Protein AF-A0A9W4RK61-F1 (afdb_monomer_lite)

Structure (mmCIF, N/CA/C/O backbone):
data_AF-A0A9W4RK61-F1
#
_entry.id   AF-A0A9W4RK61-F1
#
loop_
_atom_site.group_PDB
_atom_site.id
_atom_site.type_symbol
_atom_site.label_atom_id
_atom_site.label_alt_id
_atom_site.label_comp_id
_atom_site.label_asym_id
_atom_site.label_entity_id
_atom_site.label_seq_id
_atom_site.pdbx_PDB_ins_code
_atom_site.Cartn_x
_atom_site.Cartn_y
_atom_site.Cartn_z
_atom_site.occupancy
_atom_site.B_iso_or_equiv
_atom_site.auth_seq_id
_atom_site.auth_comp_id
_atom_site.auth_asym_id
_atom_site.auth_atom_id
_atom_site.pdbx_PDB_model_num
ATOM 1 N N . MET A 1 1 ? 32.176 -3.134 -10.581 1.00 49.69 1 MET A N 1
ATOM 2 C CA . MET A 1 1 ? 32.758 -3.987 -9.515 1.00 49.69 1 MET A CA 1
ATOM 3 C C . MET A 1 1 ? 33.857 -4.908 -10.064 1.00 49.69 1 MET A C 1
ATOM 5 O O . MET A 1 1 ? 33.947 -6.061 -9.679 1.00 49.69 1 MET A O 1
ATOM 9 N N . THR A 1 2 ? 34.718 -4.404 -10.949 1.00 49.44 2 THR A N 1
ATOM 10 C CA . THR A 1 2 ? 35.827 -5.162 -11.568 1.00 49.44 2 THR A CA 1
ATOM 11 C C . THR A 1 2 ? 37.201 -4.646 -11.133 1.00 49.44 2 THR A C 1
ATOM 13 O O . THR A 1 2 ? 38.213 -5.250 -11.455 1.00 49.44 2 THR A O 1
ATOM 16 N N . ASN A 1 3 ? 37.242 -3.569 -10.341 1.00 56.34 3 ASN A N 1
ATOM 17 C CA . ASN A 1 3 ? 38.478 -2.865 -9.984 1.00 56.34 3 ASN A CA 1
ATOM 18 C C . ASN A 1 3 ? 39.181 -3.406 -8.720 1.00 56.34 3 ASN A C 1
ATOM 20 O O . ASN A 1 3 ? 40.251 -2.919 -8.385 1.00 56.34 3 ASN A O 1
ATOM 24 N N . LEU A 1 4 ? 38.594 -4.378 -8.003 1.00 58.44 4 LEU A N 1
ATOM 25 C CA . LEU A 1 4 ? 39.090 -4.853 -6.695 1.00 58.44 4 LEU A CA 1
ATOM 26 C C . LEU A 1 4 ? 39.653 -6.287 -6.697 1.00 58.44 4 LEU A C 1
ATOM 28 O O . LEU A 1 4 ? 40.032 -6.779 -5.643 1.00 58.44 4 LEU A O 1
ATOM 32 N N . GLY A 1 5 ? 39.707 -6.981 -7.842 1.00 56.41 5 GLY A N 1
ATOM 33 C CA . GLY A 1 5 ? 40.382 -8.289 -7.971 1.00 56.41 5 GLY A CA 1
ATOM 34 C C . GLY A 1 5 ? 39.781 -9.470 -7.184 1.00 56.41 5 GLY A C 1
ATOM 35 O O . GLY A 1 5 ? 40.213 -10.603 -7.370 1.00 56.41 5 GLY A O 1
ATOM 36 N N . VAL A 1 6 ? 38.763 -9.254 -6.344 1.00 58.41 6 VAL A N 1
ATOM 37 C CA . VAL A 1 6 ? 38.084 -10.312 -5.581 1.00 58.41 6 VAL A CA 1
ATOM 38 C C . VAL A 1 6 ? 36.867 -10.814 -6.361 1.00 58.41 6 VAL A C 1
ATOM 40 O O . VAL A 1 6 ? 35.781 -10.240 -6.286 1.00 58.41 6 VAL A O 1
ATOM 43 N N . GLY A 1 7 ? 37.037 -11.909 -7.106 1.00 67.06 7 GLY A N 1
ATOM 44 C CA . GLY A 1 7 ? 35.983 -12.505 -7.945 1.00 67.06 7 GLY A CA 1
ATOM 45 C C . GLY A 1 7 ? 34.780 -13.079 -7.183 1.00 67.06 7 GLY A C 1
ATOM 46 O O . GLY A 1 7 ? 33.736 -13.316 -7.779 1.00 67.06 7 GLY A O 1
ATOM 47 N N . VAL A 1 8 ? 34.888 -13.274 -5.864 1.00 75.69 8 VAL A N 1
ATOM 48 C CA . VAL A 1 8 ? 33.834 -13.895 -5.036 1.00 75.69 8 VAL A CA 1
ATOM 49 C C . VAL A 1 8 ? 32.789 -12.879 -4.547 1.00 75.69 8 VAL A C 1
ATOM 51 O O . VAL A 1 8 ? 31.636 -13.236 -4.304 1.00 75.69 8 VAL A O 1
ATOM 54 N N . LEU A 1 9 ? 33.156 -11.597 -4.442 1.00 73.19 9 LEU A N 1
ATOM 55 C CA . LEU A 1 9 ? 32.304 -10.555 -3.856 1.00 73.19 9 LEU A CA 1
ATOM 56 C C . LEU A 1 9 ? 30.969 -10.343 -4.609 1.00 73.19 9 LEU A C 1
ATOM 58 O O . LEU A 1 9 ? 29.934 -10.253 -3.949 1.00 73.19 9 LEU A O 1
ATOM 62 N N . PRO A 1 10 ? 30.930 -10.333 -5.960 1.00 75.88 10 PRO A N 1
ATOM 63 C CA . PRO A 1 10 ? 29.676 -10.198 -6.706 1.00 75.88 10 PRO A CA 1
ATOM 64 C C . PRO A 1 10 ? 28.706 -11.369 -6.486 1.00 75.88 10 PRO A C 1
ATOM 66 O O . PRO A 1 10 ? 27.495 -11.164 -6.419 1.00 75.88 10 PRO A O 1
ATOM 69 N N . HIS A 1 11 ? 29.221 -12.594 -6.330 1.00 78.62 11 HIS A N 1
ATOM 70 C CA . HIS A 1 11 ? 28.393 -13.779 -6.087 1.00 78.62 11 HIS A CA 1
ATOM 71 C C . HIS A 1 11 ? 27.773 -13.767 -4.688 1.00 78.62 11 HIS A C 1
ATOM 73 O O . HIS A 1 11 ? 26.598 -14.102 -4.541 1.00 78.62 11 HIS A O 1
ATOM 79 N N . LEU A 1 12 ? 28.527 -13.323 -3.677 1.00 82.00 12 LEU A N 1
ATOM 80 C CA . LEU A 1 12 ? 28.023 -13.171 -2.312 1.00 82.00 12 LEU A CA 1
ATOM 81 C C . LEU A 1 12 ? 26.909 -12.118 -2.233 1.00 82.00 12 LEU A C 1
ATOM 83 O O . LEU A 1 12 ? 25.867 -12.368 -1.631 1.00 82.00 12 LEU A O 1
ATOM 87 N N . VAL A 1 13 ? 27.106 -10.960 -2.869 1.00 80.00 13 VAL A N 1
ATOM 88 C CA . VAL A 1 13 ? 26.102 -9.885 -2.905 1.00 80.00 13 VAL A CA 1
ATOM 89 C C . VAL A 1 13 ? 24.829 -10.353 -3.610 1.00 80.00 13 VAL A C 1
ATOM 91 O O . VAL A 1 13 ? 23.736 -10.158 -3.085 1.00 80.00 13 VAL A O 1
ATOM 94 N N . ASN A 1 14 ? 24.950 -11.043 -4.747 1.00 80.62 14 ASN A N 1
ATOM 95 C CA . ASN A 1 14 ? 23.788 -11.587 -5.448 1.00 80.62 14 ASN A CA 1
ATOM 96 C C . ASN A 1 14 ? 23.050 -12.646 -4.614 1.00 80.62 14 ASN A C 1
ATOM 98 O O . ASN A 1 14 ? 21.823 -12.631 -4.568 1.00 80.62 14 ASN A O 1
ATOM 102 N N . ALA A 1 15 ? 23.771 -13.528 -3.915 1.00 80.56 15 ALA A N 1
ATOM 103 C CA . ALA A 1 15 ? 23.161 -14.515 -3.026 1.00 80.56 15 ALA A CA 1
ATOM 104 C C . ALA A 1 15 ? 22.399 -13.853 -1.864 1.00 80.56 15 ALA A C 1
ATOM 106 O O . ALA A 1 15 ? 21.272 -14.251 -1.576 1.00 80.56 15 ALA A O 1
ATOM 107 N N . LEU A 1 16 ? 22.966 -12.806 -1.251 1.00 82.88 16 LEU A N 1
ATOM 108 C CA . LEU A 1 16 ? 22.320 -12.029 -0.184 1.00 82.88 16 LEU A CA 1
ATOM 109 C C . LEU A 1 16 ? 21.055 -11.303 -0.667 1.00 82.88 16 LEU A C 1
ATOM 111 O O . LEU A 1 16 ? 20.021 -11.310 0.011 1.00 82.88 16 LEU A O 1
ATOM 115 N N . ILE A 1 17 ? 21.106 -10.699 -1.857 1.00 81.12 17 ILE A N 1
ATOM 116 C CA . ILE A 1 17 ? 19.937 -10.054 -2.471 1.00 81.12 17 ILE A CA 1
ATOM 117 C C . ILE A 1 17 ? 18.847 -11.102 -2.735 1.00 81.12 17 ILE A C 1
ATOM 119 O O . ILE A 1 17 ? 17.700 -10.902 -2.347 1.00 81.12 17 ILE A O 1
ATOM 123 N N . LEU A 1 18 ? 19.190 -12.266 -3.292 1.00 77.25 18 LEU A N 1
ATOM 124 C CA . LEU A 1 18 ? 18.218 -13.341 -3.515 1.00 77.25 18 LEU A CA 1
ATOM 125 C C . LEU A 1 18 ? 17.623 -13.883 -2.208 1.00 77.25 18 LEU A C 1
ATOM 127 O O . LEU A 1 18 ? 16.411 -14.088 -2.134 1.00 77.25 18 LEU A O 1
ATOM 131 N N . SER A 1 19 ? 18.433 -14.067 -1.160 1.00 78.50 19 SER A N 1
ATOM 132 C CA . SER A 1 19 ? 17.936 -14.543 0.136 1.00 78.50 19 SER A CA 1
ATOM 133 C C . SER A 1 19 ? 17.002 -13.536 0.806 1.00 78.50 19 SER A C 1
ATOM 135 O O . SER A 1 19 ? 15.984 -13.927 1.373 1.00 78.50 19 SER A O 1
ATOM 137 N N . SER A 1 20 ? 17.307 -12.238 0.709 1.00 79.81 20 SER A N 1
ATOM 138 C CA . SER A 1 20 ? 16.449 -11.183 1.266 1.00 79.81 20 SER A CA 1
ATOM 139 C C . SER A 1 20 ? 15.121 -11.063 0.516 1.00 79.81 20 SER A C 1
ATOM 141 O O . SER A 1 20 ? 14.076 -10.959 1.153 1.00 79.81 20 SER A O 1
ATOM 143 N N . VAL A 1 21 ? 15.129 -11.174 -0.816 1.00 76.38 21 VAL A N 1
ATOM 144 C CA . VAL A 1 21 ? 13.901 -11.196 -1.629 1.00 76.38 21 VAL A CA 1
ATOM 145 C C . VAL A 1 21 ? 13.043 -12.421 -1.305 1.00 76.38 21 VAL A C 1
ATOM 147 O O . VAL A 1 21 ? 11.827 -12.292 -1.175 1.00 76.38 21 VAL A O 1
ATOM 150 N N . PHE A 1 22 ? 13.655 -13.595 -1.122 1.00 73.31 22 PHE A N 1
ATOM 151 C CA . PHE A 1 22 ? 12.930 -14.806 -0.732 1.00 73.31 22 PHE A CA 1
ATOM 152 C C . PHE A 1 22 ? 12.281 -14.664 0.654 1.00 73.31 22 PHE A C 1
ATOM 154 O O . PHE A 1 22 ? 11.120 -15.028 0.828 1.00 73.31 22 PHE A O 1
ATOM 161 N N . ALA A 1 23 ? 12.991 -14.070 1.619 1.00 72.06 23 ALA A N 1
ATOM 162 C CA . ALA A 1 23 ? 12.455 -13.794 2.952 1.00 72.06 23 ALA A CA 1
ATOM 163 C C . ALA A 1 23 ? 11.333 -12.736 2.940 1.00 72.06 23 ALA A C 1
ATOM 165 O O . ALA A 1 23 ? 10.378 -12.842 3.706 1.00 72.06 23 ALA A O 1
ATOM 166 N N . ALA A 1 24 ? 11.421 -11.742 2.053 1.00 68.38 24 ALA A N 1
ATOM 167 C CA . ALA A 1 24 ? 10.423 -10.684 1.892 1.00 68.38 24 ALA A CA 1
ATOM 168 C C . ALA A 1 24 ? 9.189 -11.109 1.070 1.00 68.38 24 ALA A C 1
ATOM 170 O O . ALA A 1 24 ? 8.272 -10.308 0.874 1.00 68.38 24 ALA A O 1
ATOM 171 N N . GLY A 1 25 ? 9.143 -12.350 0.571 1.00 67.44 25 GLY A N 1
ATOM 172 C CA . GLY A 1 25 ? 7.998 -12.890 -0.154 1.00 67.44 25 GLY A CA 1
ATOM 173 C C . GLY A 1 25 ? 6.734 -12.859 0.708 1.00 67.44 25 GLY A C 1
ATOM 174 O O . GLY A 1 25 ? 6.548 -13.705 1.581 1.00 67.44 25 GLY A O 1
ATOM 175 N N . ASN A 1 26 ? 5.843 -11.897 0.439 1.00 70.38 26 ASN A N 1
ATOM 176 C CA . ASN A 1 26 ? 4.603 -11.616 1.182 1.00 70.38 26 ASN A CA 1
ATOM 177 C C . ASN A 1 26 ? 3.505 -12.686 0.992 1.00 70.38 26 ASN A C 1
ATOM 179 O O . ASN A 1 26 ? 2.329 -12.374 0.793 1.00 70.38 26 ASN A O 1
ATOM 183 N N . THR A 1 27 ? 3.869 -13.965 1.056 1.00 78.12 27 THR A N 1
ATOM 184 C CA . THR A 1 27 ? 2.960 -15.113 0.929 1.00 78.12 27 THR A CA 1
ATOM 185 C C . THR A 1 27 ? 1.837 -15.075 1.963 1.00 78.12 27 THR A C 1
ATOM 187 O O . THR A 1 27 ? 0.718 -15.492 1.669 1.00 78.12 27 THR A O 1
ATOM 190 N N . ARG A 1 28 ? 2.112 -14.498 3.140 1.00 75.62 28 ARG A N 1
ATOM 191 C CA . ARG A 1 28 ? 1.150 -14.294 4.230 1.00 75.62 28 ARG A CA 1
ATOM 192 C C . ARG A 1 28 ? 0.065 -13.276 3.889 1.00 75.62 28 ARG A C 1
ATOM 194 O O . ARG A 1 28 ? -1.102 -13.562 4.120 1.00 75.62 28 ARG A O 1
ATOM 201 N N . ASN A 1 29 ? 0.417 -12.141 3.282 1.00 81.25 29 ASN A N 1
ATOM 202 C CA . ASN A 1 29 ? -0.572 -11.119 2.910 1.00 81.25 29 ASN A CA 1
ATOM 203 C C . ASN A 1 29 ? -1.536 -11.661 1.852 1.00 81.25 29 ASN A C 1
ATOM 205 O O . ASN A 1 29 ? -2.743 -11.463 1.933 1.00 81.25 29 ASN A O 1
ATOM 209 N N . LEU A 1 30 ? -0.999 -12.398 0.878 1.00 78.19 30 LEU A N 1
ATOM 210 C CA . LEU A 1 30 ? -1.793 -13.025 -0.175 1.00 78.19 30 LEU A CA 1
ATOM 211 C C . LEU A 1 30 ? -2.722 -14.119 0.371 1.00 78.19 30 LEU A C 1
ATOM 213 O O . LEU A 1 30 ? -3.842 -14.278 -0.107 1.00 78.19 30 LEU A O 1
ATOM 217 N N . TYR A 1 31 ? -2.259 -14.849 1.386 1.00 81.56 31 TYR A N 1
ATOM 218 C CA . TYR A 1 31 ? -3.059 -15.833 2.106 1.00 81.56 31 TYR A CA 1
ATOM 219 C C . TYR A 1 31 ? -4.178 -15.177 2.932 1.00 81.56 31 TYR A C 1
ATOM 221 O O . TYR A 1 31 ? -5.317 -15.625 2.839 1.00 81.56 31 TYR A O 1
ATOM 229 N N . GLY A 1 32 ? -3.895 -14.082 3.648 1.00 80.00 32 GLY A N 1
ATOM 230 C CA . GLY A 1 32 ? -4.904 -13.305 4.383 1.00 80.00 32 GLY A CA 1
ATOM 231 C C . GLY A 1 32 ? -6.013 -12.781 3.469 1.00 80.00 32 GLY A C 1
ATOM 232 O O . GLY A 1 32 ? -7.184 -13.064 3.686 1.00 80.00 32 GLY A O 1
ATOM 233 N N . LEU A 1 33 ? -5.643 -12.177 2.335 1.00 78.88 33 LEU A N 1
ATOM 234 C CA . LEU A 1 33 ? -6.612 -11.712 1.333 1.00 78.88 33 LEU A CA 1
ATOM 235 C C . LEU A 1 33 ? -7.477 -12.840 0.739 1.00 78.88 33 LEU A C 1
ATOM 237 O O . LEU A 1 33 ? -8.599 -12.598 0.287 1.00 78.88 33 LEU A O 1
ATOM 241 N N . ALA A 1 34 ? -6.959 -14.070 0.698 1.00 81.06 34 ALA A N 1
ATOM 242 C CA . ALA A 1 34 ? -7.714 -15.237 0.256 1.00 81.06 34 ALA A CA 1
ATOM 243 C C . ALA A 1 34 ? -8.673 -15.764 1.342 1.00 81.06 34 ALA A C 1
ATOM 245 O O . ALA A 1 34 ? -9.734 -16.286 0.992 1.00 81.06 34 ALA A O 1
ATOM 246 N N . LEU A 1 35 ? -8.339 -15.606 2.629 1.00 79.69 35 LEU A N 1
ATOM 247 C CA . LEU A 1 35 ? -9.244 -15.892 3.750 1.00 79.69 35 LEU A CA 1
ATOM 248 C C . LEU A 1 35 ? -10.407 -14.894 3.794 1.00 79.69 35 LEU A C 1
ATOM 250 O O . LEU A 1 35 ? -11.558 -15.315 3.896 1.00 79.69 35 LEU A O 1
ATOM 254 N N . ASP A 1 36 ? -10.117 -13.612 3.572 1.00 78.25 36 ASP A N 1
ATOM 255 C CA . ASP A 1 36 ? -11.106 -12.525 3.524 1.00 78.25 36 ASP A CA 1
ATOM 256 C C . ASP A 1 36 ? -12.021 -12.588 2.284 1.00 78.25 36 ASP A C 1
ATOM 258 O O . ASP A 1 36 ? -12.975 -11.823 2.138 1.00 78.25 36 ASP A O 1
ATOM 262 N N . GLY A 1 37 ? -11.738 -13.502 1.348 1.00 75.75 37 GLY A N 1
ATOM 263 C CA . GLY A 1 37 ? -12.548 -13.729 0.153 1.00 75.75 37 GLY A CA 1
ATOM 264 C C . GLY A 1 37 ? -12.342 -12.710 -0.972 1.00 75.75 37 GLY A C 1
ATOM 265 O O . GLY A 1 37 ? -13.104 -12.724 -1.943 1.00 75.75 37 GLY A O 1
ATOM 266 N N . TYR A 1 38 ? -11.311 -11.860 -0.895 1.00 74.06 38 TYR A N 1
ATOM 267 C CA . TYR A 1 38 ? -10.941 -10.946 -1.985 1.00 74.06 38 TYR A CA 1
ATOM 268 C C . TYR A 1 38 ? -10.298 -11.675 -3.176 1.00 74.06 38 TYR A C 1
ATOM 270 O O . TYR A 1 38 ? -10.354 -11.188 -4.305 1.00 74.06 38 TYR A O 1
ATOM 278 N N . ILE A 1 39 ? -9.706 -12.849 -2.938 1.00 77.00 39 ILE A N 1
ATOM 279 C CA . ILE A 1 39 ? -8.994 -13.671 -3.926 1.00 77.00 39 ILE A CA 1
ATOM 280 C C . ILE A 1 39 ? -9.646 -15.068 -3.988 1.00 77.00 39 ILE A C 1
ATOM 282 O O . ILE A 1 39 ? -10.177 -15.536 -2.978 1.00 77.00 39 ILE A O 1
ATOM 286 N N . PRO A 1 40 ? -9.647 -15.770 -5.144 1.00 76.50 40 PRO A N 1
ATOM 287 C CA . PRO A 1 40 ? -10.174 -17.130 -5.249 1.00 76.50 40 PRO A CA 1
ATOM 288 C C . PRO A 1 40 ? -9.638 -18.077 -4.164 1.00 76.50 40 PRO A C 1
ATOM 290 O O . PRO A 1 40 ? -8.430 -18.204 -3.962 1.00 76.50 40 PRO A O 1
ATOM 293 N N . LYS A 1 41 ? -10.557 -18.842 -3.555 1.00 73.19 41 LYS A N 1
ATOM 294 C CA . LYS A 1 41 ? -10.303 -19.812 -2.467 1.00 73.19 41 LYS A CA 1
ATOM 295 C C . LYS A 1 41 ? -9.268 -20.895 -2.794 1.00 73.19 41 LYS A C 1
ATOM 297 O O . LYS A 1 41 ? -8.838 -21.625 -1.915 1.00 73.19 41 LYS A O 1
ATOM 302 N N . VAL A 1 42 ? -8.855 -21.030 -4.051 1.00 72.62 42 VAL A N 1
ATOM 303 C CA . VAL A 1 42 ? -7.780 -21.950 -4.446 1.00 72.62 42 VAL A CA 1
ATOM 304 C C . VAL A 1 42 ? -6.449 -21.559 -3.785 1.00 72.62 42 VAL A C 1
ATOM 306 O O . VAL A 1 42 ? -5.647 -22.432 -3.462 1.00 72.62 42 VAL A O 1
ATOM 309 N N . MET A 1 43 ? -6.241 -20.269 -3.496 1.00 70.62 43 MET A N 1
ATOM 310 C CA . MET A 1 43 ? -5.025 -19.771 -2.844 1.00 70.62 43 MET A CA 1
ATOM 311 C C . MET A 1 43 ? -4.945 -20.025 -1.332 1.00 70.62 43 MET A C 1
ATOM 313 O O . MET A 1 43 ? -3.867 -19.866 -0.769 1.00 70.62 43 MET A O 1
ATOM 317 N N . THR A 1 44 ? -6.010 -20.502 -0.676 1.00 75.69 44 THR A N 1
ATOM 318 C CA . THR A 1 44 ? -5.959 -20.877 0.754 1.00 75.69 44 THR A CA 1
ATOM 319 C C . THR A 1 44 ? -5.407 -22.287 0.994 1.00 75.69 44 THR A C 1
ATOM 321 O O . THR A 1 44 ? -5.316 -22.743 2.132 1.00 75.69 44 THR A O 1
ATOM 324 N N . ARG A 1 45 ? -5.033 -23.021 -0.061 1.00 74.31 45 ARG A N 1
ATOM 325 C CA . ARG A 1 45 ? -4.479 -24.375 0.072 1.00 74.31 45 ARG A CA 1
ATOM 326 C C . ARG A 1 45 ? -3.045 -24.329 0.620 1.00 74.31 45 ARG A C 1
ATOM 328 O O . ARG A 1 45 ? -2.126 -23.872 -0.061 1.00 74.31 45 ARG A O 1
ATOM 335 N N . CYS A 1 46 ? -2.866 -24.876 1.822 1.00 77.94 46 CYS A N 1
ATOM 336 C CA . CYS A 1 46 ? -1.579 -24.992 2.513 1.00 77.94 46 CYS A CA 1
ATOM 337 C C . CYS A 1 46 ? -1.005 -26.417 2.466 1.00 77.94 46 CYS A C 1
ATOM 339 O O . CYS A 1 46 ? -1.742 -27.401 2.363 1.00 77.94 46 CYS A O 1
ATOM 341 N N . THR A 1 47 ? 0.323 -26.533 2.564 1.00 79.25 47 THR A N 1
ATOM 342 C CA . THR A 1 47 ? 1.008 -27.816 2.799 1.00 79.25 47 THR A CA 1
ATOM 343 C C . THR A 1 47 ? 0.832 -28.313 4.228 1.00 79.25 47 THR A C 1
ATOM 345 O O . THR A 1 47 ? 0.425 -27.569 5.116 1.00 79.25 47 THR A O 1
ATOM 348 N N . LYS A 1 48 ? 1.253 -29.561 4.475 1.00 69.94 48 LYS A N 1
ATOM 349 C CA . LYS A 1 48 ? 1.364 -30.145 5.823 1.00 69.94 48 LYS A CA 1
ATOM 350 C C . LYS A 1 48 ? 2.251 -29.329 6.778 1.00 69.94 48 LYS A C 1
ATOM 352 O O . LYS A 1 48 ? 2.077 -29.430 7.982 1.00 69.94 48 LYS A O 1
ATOM 357 N N . SER A 1 49 ? 3.165 -28.515 6.246 1.00 72.44 49 SER A N 1
ATOM 358 C CA . SER A 1 49 ? 4.029 -27.610 7.018 1.00 72.44 49 SER A CA 1
ATOM 359 C C . SER A 1 49 ? 3.456 -26.192 7.158 1.00 72.44 49 SER A C 1
ATOM 361 O O . SER A 1 49 ? 4.170 -25.293 7.586 1.00 72.44 49 SER A O 1
ATOM 363 N N . GLY A 1 50 ? 2.196 -25.960 6.766 1.00 72.44 50 GLY A N 1
ATOM 364 C CA . GLY A 1 50 ? 1.524 -24.662 6.902 1.00 72.44 50 GLY A CA 1
ATOM 365 C C . GLY A 1 50 ? 1.912 -23.613 5.854 1.00 72.44 50 GLY A C 1
ATOM 366 O O . GLY A 1 50 ? 1.543 -22.452 5.995 1.00 72.44 50 GLY A O 1
ATOM 367 N N . VAL A 1 51 ? 2.634 -23.990 4.791 1.00 75.81 51 VAL A N 1
ATOM 368 C CA . VAL A 1 51 ? 3.083 -23.045 3.752 1.00 75.81 51 VAL A CA 1
ATOM 369 C C . VAL A 1 51 ? 2.068 -22.999 2.598 1.00 75.81 51 VAL A C 1
ATOM 371 O O . VAL A 1 51 ? 1.787 -24.049 2.008 1.00 75.81 51 VAL A O 1
ATOM 374 N N . PRO A 1 52 ? 1.529 -21.823 2.221 1.00 80.00 52 PRO A N 1
ATOM 375 C CA . PRO A 1 52 ? 0.610 -21.695 1.089 1.00 80.00 52 PRO A CA 1
ATOM 376 C C . PRO A 1 52 ? 1.375 -21.748 -0.248 1.00 80.00 52 PRO A C 1
ATOM 378 O O . PRO A 1 52 ? 1.922 -20.741 -0.703 1.00 80.00 52 PRO A O 1
ATOM 381 N N . ILE A 1 53 ? 1.421 -22.924 -0.899 1.00 77.75 53 ILE A N 1
ATOM 382 C CA . ILE A 1 53 ? 2.211 -23.144 -2.138 1.00 77.75 53 ILE A CA 1
ATOM 383 C C . ILE A 1 53 ? 1.755 -22.223 -3.264 1.00 77.75 53 ILE A C 1
ATOM 385 O O . ILE A 1 53 ? 2.590 -21.656 -3.961 1.00 77.75 53 ILE A O 1
ATOM 389 N N . TYR A 1 54 ? 0.445 -22.076 -3.468 1.00 80.19 54 TYR A N 1
ATOM 390 C CA . TYR A 1 54 ? -0.066 -21.273 -4.580 1.00 80.19 54 TYR A CA 1
ATOM 391 C C . TYR A 1 54 ? 0.293 -19.795 -4.414 1.00 80.19 54 TYR A C 1
ATOM 393 O O . TYR A 1 54 ? 0.722 -19.161 -5.376 1.00 80.19 54 TYR A O 1
ATOM 401 N N . CYS A 1 55 ? 0.212 -19.268 -3.189 1.00 80.94 55 CYS A N 1
ATOM 402 C CA . CYS A 1 55 ? 0.670 -17.915 -2.885 1.00 80.94 55 CYS A CA 1
ATOM 403 C C . CYS A 1 55 ? 2.178 -17.770 -3.120 1.00 80.94 55 CYS A C 1
ATOM 405 O O . CYS A 1 55 ? 2.605 -16.795 -3.735 1.00 80.94 55 CYS A O 1
ATOM 407 N N . LEU A 1 56 ? 2.972 -18.758 -2.692 1.00 81.62 56 LEU A N 1
ATOM 408 C CA . LEU A 1 56 ? 4.414 -18.784 -2.933 1.00 81.62 56 LEU A CA 1
ATOM 409 C C . LEU A 1 56 ? 4.738 -18.775 -4.433 1.00 81.62 56 LEU A C 1
ATOM 411 O O . LEU A 1 56 ? 5.536 -17.953 -4.878 1.00 81.62 56 LEU A O 1
ATOM 415 N N . GLY A 1 57 ? 4.072 -19.620 -5.220 1.00 81.94 57 GLY A N 1
ATOM 416 C CA . GLY A 1 57 ? 4.238 -19.684 -6.671 1.00 81.94 57 GLY A CA 1
ATOM 417 C C . GLY A 1 57 ? 3.978 -18.338 -7.344 1.00 81.94 57 GLY A C 1
ATOM 418 O O . GLY A 1 57 ? 4.814 -17.876 -8.113 1.00 81.94 57 GLY A O 1
ATOM 419 N N . VAL A 1 58 ? 2.882 -17.658 -6.988 1.00 81.50 58 VAL A N 1
ATOM 420 C CA . VAL A 1 58 ? 2.570 -16.316 -7.512 1.00 81.50 58 VAL A CA 1
ATOM 421 C C . VAL A 1 58 ? 3.657 -15.307 -7.140 1.00 81.50 58 VAL A C 1
ATOM 423 O O . VAL A 1 58 ? 4.114 -14.550 -7.994 1.00 81.50 58 VAL A O 1
ATOM 426 N N . THR A 1 59 ? 4.120 -15.313 -5.888 1.00 81.75 59 THR A N 1
ATOM 427 C CA . THR A 1 59 ? 5.175 -14.387 -5.454 1.00 81.75 59 THR A CA 1
ATOM 428 C C . THR A 1 59 ? 6.530 -14.664 -6.100 1.00 81.75 59 THR A C 1
ATOM 430 O O . THR A 1 59 ? 7.295 -13.723 -6.262 1.00 81.75 59 THR A O 1
ATOM 433 N N . LEU A 1 60 ? 6.825 -15.904 -6.511 1.00 80.56 60 LEU A N 1
ATOM 434 C CA . LEU A 1 60 ? 8.092 -16.280 -7.152 1.00 80.56 60 LEU A CA 1
ATOM 435 C C . LEU A 1 60 ? 8.175 -15.884 -8.633 1.00 80.56 60 LEU A C 1
ATOM 437 O O . LEU A 1 60 ? 9.279 -15.734 -9.158 1.00 80.56 60 LEU A O 1
ATOM 441 N N . ILE A 1 61 ? 7.038 -15.653 -9.298 1.00 82.81 61 ILE A N 1
ATOM 442 C CA . ILE A 1 61 ? 7.013 -15.210 -10.701 1.00 82.81 61 ILE A CA 1
ATOM 443 C C . ILE A 1 61 ? 7.694 -13.843 -10.851 1.00 82.81 61 ILE A C 1
ATOM 445 O O . ILE A 1 61 ? 8.480 -13.651 -11.775 1.00 82.81 61 ILE A O 1
ATOM 449 N N . PHE A 1 62 ? 7.453 -12.902 -9.933 1.00 78.12 62 PHE A N 1
ATOM 450 C CA . PHE A 1 62 ? 7.997 -11.543 -10.041 1.00 78.12 62 PHE A CA 1
ATOM 451 C C . PHE A 1 62 ? 9.529 -11.481 -9.883 1.00 78.12 62 PHE A C 1
ATOM 453 O O . PHE A 1 62 ? 10.176 -10.900 -10.750 1.00 78.12 62 PHE A O 1
ATOM 460 N N . PRO A 1 63 ? 10.159 -12.119 -8.876 1.00 76.62 63 PRO A N 1
ATOM 461 C CA . PRO A 1 63 ? 11.614 -12.254 -8.815 1.00 76.62 63 PRO A CA 1
ATOM 462 C C . PRO A 1 63 ? 12.201 -12.994 -10.020 1.00 76.62 63 PRO A C 1
ATOM 464 O O . PRO A 1 63 ? 13.264 -12.616 -10.505 1.00 76.62 63 PRO A O 1
ATOM 467 N N . CYS A 1 64 ? 11.509 -14.013 -10.542 1.00 77.00 64 CYS A N 1
ATOM 468 C CA . CYS A 1 64 ? 11.944 -14.718 -11.749 1.00 77.00 64 CYS A CA 1
ATOM 469 C C . CYS A 1 64 ? 11.956 -13.792 -12.978 1.00 77.00 64 CYS A C 1
ATOM 471 O O . CYS A 1 64 ? 12.906 -13.824 -13.757 1.00 77.00 64 CYS A O 1
ATOM 473 N N . LEU A 1 65 ? 10.969 -12.898 -13.102 1.00 75.88 65 LEU A N 1
ATOM 474 C CA . LEU A 1 65 ? 10.949 -11.853 -14.130 1.00 75.88 65 LEU A CA 1
ATOM 475 C C . LEU A 1 65 ? 12.110 -10.859 -13.975 1.00 75.88 65 LEU A C 1
ATOM 477 O O . LEU A 1 65 ? 12.698 -10.455 -14.974 1.00 75.88 65 LEU A O 1
ATOM 481 N N . LEU A 1 66 ? 12.488 -10.501 -12.744 1.00 74.38 66 LEU A N 1
ATOM 482 C CA . LEU A 1 66 ? 13.631 -9.612 -12.495 1.00 74.38 66 LEU A CA 1
ATOM 483 C C . LEU A 1 66 ? 14.972 -10.263 -12.886 1.00 74.38 66 LEU A C 1
ATOM 485 O O . LEU A 1 66 ? 15.876 -9.570 -13.350 1.00 74.38 66 LEU A O 1
ATOM 489 N N . LEU A 1 67 ? 15.101 -11.592 -12.784 1.00 73.00 67 LEU A N 1
ATOM 490 C CA . LEU A 1 67 ? 16.312 -12.314 -13.201 1.00 73.00 67 LEU A CA 1
ATOM 491 C C . LEU A 1 67 ? 16.597 -12.218 -14.710 1.00 73.00 67 LEU A C 1
ATOM 493 O O . LEU A 1 67 ? 17.754 -12.354 -15.110 1.00 73.00 67 LEU A O 1
ATOM 497 N N . LEU A 1 68 ? 15.597 -11.922 -15.552 1.00 71.00 68 LEU A N 1
ATOM 498 C CA . LEU A 1 68 ? 15.818 -11.690 -16.987 1.00 71.00 68 LEU A CA 1
ATOM 499 C C . LEU A 1 68 ? 16.704 -10.468 -17.270 1.00 71.00 68 LEU A C 1
ATOM 501 O O . LEU A 1 68 ? 17.285 -10.387 -18.353 1.00 71.00 68 LEU A O 1
ATOM 505 N N . GLN A 1 69 ? 16.874 -9.555 -16.309 1.00 68.81 69 GLN A N 1
ATOM 506 C CA . GLN A 1 69 ? 17.792 -8.419 -16.425 1.00 68.81 69 GLN A CA 1
ATOM 507 C C . GLN A 1 69 ? 19.265 -8.844 -16.538 1.00 68.81 69 GLN A C 1
ATOM 509 O O . GLN A 1 69 ? 20.074 -8.081 -17.059 1.00 68.81 69 GLN A O 1
ATOM 514 N N . LEU A 1 70 ? 19.635 -10.060 -16.110 1.00 67.94 70 LEU A N 1
ATOM 515 C CA . LEU A 1 70 ? 20.985 -10.577 -16.367 1.00 67.94 70 LEU A CA 1
ATOM 516 C C . LEU A 1 70 ? 21.264 -10.746 -17.871 1.00 67.94 70 LEU A C 1
ATOM 518 O O . LEU A 1 70 ? 22.425 -10.793 -18.274 1.00 67.94 70 LEU A O 1
ATOM 522 N N . SER A 1 71 ? 20.223 -10.829 -18.704 1.00 67.56 71 SER A N 1
ATOM 523 C CA . SER A 1 71 ? 20.362 -10.822 -20.158 1.00 67.56 71 SER A CA 1
ATOM 524 C C . SER A 1 71 ? 20.401 -9.386 -20.694 1.00 67.56 71 SER A C 1
ATOM 526 O O . SER A 1 71 ? 19.624 -8.526 -20.281 1.00 67.56 71 SER A O 1
ATOM 528 N N . ASN A 1 72 ? 21.284 -9.127 -21.662 1.00 61.25 72 ASN A N 1
ATOM 529 C CA . ASN A 1 72 ? 21.589 -7.792 -22.208 1.00 61.25 72 ASN A CA 1
ATOM 530 C C . ASN A 1 72 ? 20.374 -7.066 -22.852 1.00 61.25 72 ASN A C 1
ATOM 532 O O . ASN A 1 72 ? 20.452 -5.890 -23.182 1.00 61.25 72 ASN A O 1
ATOM 536 N N . SER A 1 73 ? 19.234 -7.752 -23.015 1.00 64.12 73 SER A N 1
ATOM 537 C CA . SER A 1 73 ? 17.988 -7.213 -23.582 1.00 64.12 73 SER A CA 1
ATOM 538 C C . SER A 1 73 ? 16.872 -6.979 -22.544 1.00 64.12 73 SER A C 1
ATOM 540 O O . SER A 1 73 ? 15.798 -6.506 -22.913 1.00 64.12 73 SER A O 1
ATOM 542 N N . GLY A 1 74 ? 17.076 -7.322 -21.264 1.00 64.50 74 GLY A N 1
ATOM 543 C CA . GLY A 1 74 ? 16.028 -7.290 -20.229 1.00 64.50 74 GLY A CA 1
ATOM 544 C C . GLY A 1 74 ? 15.891 -5.972 -19.455 1.00 64.50 74 GLY A C 1
ATOM 545 O O . GLY A 1 74 ? 14.902 -5.783 -18.746 1.00 64.50 74 GLY A O 1
ATOM 546 N N . ALA A 1 75 ? 16.855 -5.054 -19.583 1.00 73.31 75 ALA A N 1
ATOM 547 C CA . ALA A 1 75 ? 16.930 -3.844 -18.758 1.00 73.31 75 ALA A CA 1
ATOM 548 C C . ALA A 1 75 ? 15.708 -2.920 -18.918 1.00 73.31 75 ALA A C 1
ATOM 550 O O . ALA A 1 75 ? 15.149 -2.461 -17.928 1.00 73.31 75 ALA A O 1
ATOM 551 N N . THR A 1 76 ? 15.221 -2.720 -20.146 1.00 74.56 76 THR A N 1
ATOM 552 C CA . THR A 1 76 ? 14.082 -1.824 -20.409 1.00 74.56 76 THR A CA 1
ATOM 553 C C . THR A 1 76 ? 12.774 -2.325 -19.789 1.00 74.56 76 THR A C 1
ATOM 555 O O . THR A 1 76 ? 11.991 -1.534 -19.268 1.00 74.56 76 THR A O 1
ATOM 558 N N . VAL A 1 77 ? 12.532 -3.640 -19.809 1.00 76.12 77 VAL A N 1
ATOM 559 C CA . VAL A 1 77 ? 11.320 -4.234 -19.215 1.00 76.12 77 VAL A CA 1
ATOM 560 C C . VAL A 1 77 ? 11.371 -4.142 -17.692 1.00 76.12 77 VAL A C 1
ATOM 562 O O . VAL A 1 77 ? 10.360 -3.842 -17.056 1.00 76.12 77 VAL A O 1
ATOM 565 N N . LEU A 1 78 ? 12.553 -4.353 -17.106 1.00 77.94 78 LEU A N 1
ATOM 566 C CA . LEU A 1 78 ? 12.767 -4.167 -15.675 1.00 77.94 78 LEU A CA 1
ATOM 567 C C . LEU A 1 78 ? 12.496 -2.717 -15.262 1.00 77.94 78 LEU A C 1
ATOM 569 O O . LEU A 1 78 ? 11.761 -2.493 -14.302 1.00 77.94 78 LEU A O 1
ATOM 573 N N . ASP A 1 79 ? 13.001 -1.742 -16.016 1.00 77.06 79 ASP A N 1
ATOM 574 C CA . ASP A 1 79 ? 12.738 -0.328 -15.744 1.00 77.06 79 ASP A CA 1
ATOM 575 C C . ASP A 1 79 ? 11.236 -0.020 -15.776 1.00 77.06 79 ASP A C 1
ATOM 577 O O . ASP A 1 79 ? 10.729 0.697 -14.912 1.00 77.06 79 ASP A O 1
ATOM 581 N N . TRP A 1 80 ? 10.478 -0.590 -16.716 1.00 76.12 80 TRP A N 1
ATOM 582 C CA . TRP A 1 80 ? 9.019 -0.439 -16.733 1.00 76.12 80 TRP A CA 1
ATOM 583 C C . TRP A 1 80 ? 8.353 -1.047 -15.492 1.00 76.12 80 TRP A C 1
ATOM 585 O O . TRP A 1 80 ? 7.507 -0.393 -14.881 1.00 76.12 80 TRP A O 1
ATOM 595 N N . LEU A 1 81 ? 8.753 -2.254 -15.077 1.00 78.88 81 LEU A N 1
ATOM 596 C CA . LEU A 1 81 ? 8.219 -2.916 -13.880 1.00 78.88 81 LEU A CA 1
ATOM 597 C C . LEU A 1 81 ? 8.525 -2.133 -12.596 1.00 78.88 81 LEU A C 1
ATOM 599 O O . LEU A 1 81 ? 7.641 -1.959 -11.757 1.00 78.88 81 LEU A O 1
ATOM 603 N N . VAL A 1 82 ? 9.749 -1.623 -12.449 1.00 80.81 82 VAL A N 1
ATOM 604 C CA . VAL A 1 82 ? 10.167 -0.820 -11.289 1.00 80.81 82 VAL A CA 1
ATOM 605 C C . VAL A 1 82 ? 9.411 0.506 -11.240 1.00 80.81 82 VAL A C 1
ATOM 607 O O . VAL A 1 82 ? 8.954 0.912 -10.168 1.00 80.81 82 VAL A O 1
ATOM 610 N N . ASN A 1 83 ? 9.221 1.162 -12.389 1.00 78.88 83 ASN A N 1
ATOM 611 C CA . ASN A 1 83 ? 8.419 2.383 -12.472 1.00 78.88 83 ASN A CA 1
ATOM 612 C C . ASN A 1 83 ? 6.965 2.119 -12.049 1.00 78.88 83 ASN A C 1
ATOM 614 O O . ASN A 1 83 ? 6.432 2.847 -11.214 1.00 78.88 83 ASN A O 1
ATOM 618 N N . ILE A 1 84 ? 6.352 1.035 -12.536 1.00 78.88 84 ILE A N 1
ATOM 619 C CA . ILE A 1 84 ? 4.995 0.626 -12.145 1.00 78.88 84 ILE A CA 1
ATOM 620 C C . ILE A 1 84 ? 4.900 0.360 -10.637 1.00 78.88 84 ILE A C 1
ATOM 622 O O . ILE A 1 84 ? 3.979 0.861 -9.988 1.00 78.88 84 ILE A O 1
ATOM 626 N N . LEU A 1 85 ? 5.849 -0.390 -10.066 1.00 83.94 85 LEU A N 1
ATOM 627 C CA . LEU A 1 85 ? 5.877 -0.708 -8.636 1.00 83.94 85 LEU A CA 1
ATOM 628 C C . LEU A 1 85 ? 6.001 0.559 -7.780 1.00 83.94 85 LEU A C 1
ATOM 630 O O . LEU A 1 85 ? 5.272 0.724 -6.803 1.00 83.94 85 LEU A O 1
ATOM 634 N N . THR A 1 86 ? 6.893 1.469 -8.171 1.00 84.06 86 THR A N 1
ATOM 635 C CA . THR A 1 86 ? 7.135 2.727 -7.454 1.00 84.06 86 THR A CA 1
ATOM 636 C C . THR A 1 86 ? 5.895 3.619 -7.480 1.00 84.06 86 THR A C 1
ATOM 638 O O . THR A 1 86 ? 5.461 4.113 -6.437 1.00 84.06 86 THR A O 1
ATOM 641 N N . SER A 1 87 ? 5.265 3.780 -8.646 1.00 80.56 87 SER A N 1
ATOM 642 C CA . SER A 1 87 ? 4.028 4.553 -8.777 1.00 80.56 87 SER A CA 1
ATOM 643 C C . SER A 1 87 ? 2.858 3.916 -8.017 1.00 80.56 87 SER A C 1
ATOM 645 O O . SER A 1 87 ? 2.091 4.632 -7.375 1.00 80.56 87 SER A O 1
ATOM 647 N N . GLY A 1 88 ? 2.729 2.585 -8.033 1.00 82.69 88 GLY A N 1
ATOM 648 C CA . GLY A 1 88 ? 1.712 1.865 -7.260 1.00 82.69 88 GLY A CA 1
ATOM 649 C C . GLY A 1 88 ? 1.900 2.015 -5.747 1.00 82.69 88 GLY A C 1
ATOM 650 O O . GLY A 1 88 ? 0.935 2.267 -5.025 1.00 82.69 88 GLY A O 1
ATOM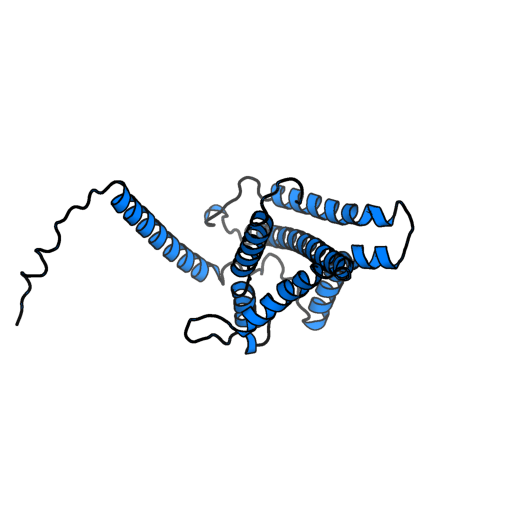 651 N N . GLY A 1 89 ? 3.145 1.948 -5.265 1.00 86.00 89 GLY A N 1
ATOM 652 C CA . GLY A 1 89 ? 3.483 2.203 -3.863 1.00 86.00 89 GLY A CA 1
ATOM 653 C C . GLY A 1 89 ? 3.130 3.626 -3.423 1.00 86.00 89 GLY A C 1
ATOM 654 O O . GLY A 1 89 ? 2.560 3.818 -2.349 1.00 86.00 89 GLY A O 1
ATOM 655 N N . LEU A 1 90 ? 3.379 4.621 -4.278 1.00 85.50 90 LEU A N 1
ATOM 656 C CA . LEU A 1 90 ? 3.013 6.012 -4.006 1.00 85.50 90 LEU A CA 1
ATOM 657 C C . LEU A 1 90 ? 1.495 6.186 -3.845 1.00 85.50 90 LEU A C 1
ATOM 659 O O . LEU A 1 90 ? 1.038 6.810 -2.887 1.00 85.50 90 LEU A O 1
ATOM 663 N N . VAL A 1 91 ? 0.708 5.583 -4.741 1.00 84.25 91 VAL A N 1
ATOM 664 C CA . VAL A 1 91 ? -0.760 5.557 -4.635 1.00 84.25 91 VAL A CA 1
ATOM 665 C C . VAL A 1 91 ? -1.198 4.872 -3.340 1.00 84.25 91 VAL A C 1
ATOM 667 O O . VAL A 1 91 ? -2.077 5.387 -2.650 1.00 84.25 91 VAL A O 1
ATOM 670 N N . ASN A 1 92 ? -0.576 3.747 -2.976 1.00 87.25 92 ASN A N 1
ATOM 671 C CA . ASN A 1 92 ? -0.885 3.034 -1.739 1.00 87.25 92 ASN A CA 1
ATOM 672 C C . ASN A 1 92 ? -0.689 3.924 -0.500 1.00 87.25 92 ASN A C 1
ATOM 674 O O . ASN A 1 92 ? -1.559 3.956 0.370 1.00 87.25 92 ASN A O 1
ATOM 678 N N . PHE A 1 93 ? 0.386 4.716 -0.440 1.00 89.81 93 PHE A N 1
ATOM 679 C CA . PHE A 1 93 ? 0.604 5.658 0.663 1.00 89.81 93 PHE A CA 1
ATOM 680 C C . PHE A 1 93 ? -0.435 6.786 0.707 1.00 89.81 93 PHE A C 1
ATOM 682 O O . PHE A 1 93 ? -0.896 7.146 1.792 1.00 89.81 93 PHE A O 1
ATOM 689 N N . ILE A 1 94 ? -0.862 7.305 -0.449 1.00 87.19 94 ILE A N 1
ATOM 690 C CA . ILE A 1 94 ? -1.948 8.296 -0.531 1.00 87.19 94 ILE A CA 1
ATOM 691 C C . ILE A 1 94 ? -3.252 7.698 0.015 1.00 87.19 94 ILE A C 1
ATOM 693 O O . ILE A 1 94 ? -3.903 8.306 0.867 1.00 87.19 94 ILE A O 1
ATOM 697 N N . VAL A 1 95 ? -3.621 6.491 -0.426 1.00 86.06 95 VAL A N 1
ATOM 698 C CA . VAL A 1 95 ? -4.831 5.794 0.039 1.00 86.06 95 VAL A CA 1
ATOM 699 C C . VAL A 1 95 ? -4.758 5.516 1.539 1.00 86.06 95 VAL A C 1
ATOM 701 O O . VAL A 1 95 ? -5.725 5.791 2.246 1.00 86.06 95 VAL A O 1
ATOM 704 N N . MET A 1 96 ? -3.613 5.055 2.045 1.00 87.69 96 MET A N 1
ATOM 705 C CA . MET A 1 96 ? -3.394 4.817 3.473 1.00 87.69 96 MET A CA 1
ATOM 706 C C . MET A 1 96 ? -3.611 6.092 4.298 1.00 87.69 96 MET A C 1
ATOM 708 O O . MET A 1 96 ? -4.318 6.059 5.306 1.00 87.69 96 MET A O 1
ATOM 712 N N . CYS A 1 97 ? -3.088 7.235 3.839 1.00 88.50 97 CYS A N 1
ATOM 713 C CA . CYS A 1 97 ? -3.306 8.527 4.492 1.00 88.50 97 CYS A CA 1
ATOM 714 C C . CYS A 1 97 ? -4.793 8.923 4.498 1.00 88.50 97 CYS A C 1
ATOM 716 O O . CYS A 1 97 ? -5.311 9.369 5.522 1.00 88.50 97 CYS A O 1
ATOM 718 N N . ILE A 1 98 ? -5.508 8.724 3.384 1.00 85.75 98 ILE A N 1
ATOM 719 C CA . ILE A 1 98 ? -6.946 9.022 3.285 1.00 85.75 98 ILE A CA 1
ATOM 720 C C . ILE A 1 98 ? -7.761 8.124 4.221 1.00 85.75 98 ILE A C 1
ATOM 722 O O . ILE A 1 98 ? -8.611 8.626 4.958 1.00 85.75 98 ILE A O 1
ATOM 726 N N . VAL A 1 99 ? -7.517 6.811 4.215 1.00 86.50 99 VAL A N 1
ATOM 727 C CA . VAL A 1 99 ? -8.198 5.849 5.098 1.00 86.50 99 VAL A CA 1
ATOM 728 C C . VAL A 1 99 ? -7.971 6.228 6.555 1.00 86.50 99 VAL A C 1
ATOM 730 O O . VAL A 1 99 ? -8.931 6.316 7.318 1.00 86.50 99 VAL A O 1
ATOM 733 N N . TYR A 1 100 ? -6.735 6.562 6.917 1.00 85.31 100 TYR A N 1
ATOM 734 C CA . TYR A 1 100 ? -6.390 6.998 8.261 1.00 85.31 100 TYR A CA 1
ATOM 735 C C . TYR A 1 100 ? -7.110 8.298 8.672 1.00 85.31 100 TYR A C 1
ATOM 737 O O . TYR A 1 100 ? -7.642 8.392 9.779 1.00 85.31 100 TYR A O 1
ATOM 745 N N . LEU A 1 101 ? -7.204 9.295 7.784 1.00 85.81 101 LEU A N 1
ATOM 746 C CA . LEU A 1 101 ? -7.975 10.517 8.048 1.00 85.81 101 LEU A CA 1
ATOM 747 C C . LEU A 1 101 ? -9.468 10.219 8.247 1.00 85.81 101 LEU A C 1
ATOM 749 O O . LEU A 1 101 ? -10.112 10.831 9.097 1.00 85.81 101 LEU A O 1
ATOM 753 N N . ARG A 1 102 ? -10.036 9.268 7.498 1.00 83.31 102 ARG A N 1
ATOM 754 C CA . ARG A 1 102 ? -11.437 8.854 7.679 1.00 83.31 102 ARG A CA 1
ATOM 755 C C . ARG A 1 102 ? -11.643 8.083 8.980 1.00 83.31 102 ARG A C 1
ATOM 757 O O . ARG A 1 102 ? -12.634 8.342 9.654 1.00 83.31 102 ARG A O 1
ATOM 764 N N . PHE A 1 103 ? -10.699 7.225 9.354 1.00 82.94 103 PHE A N 1
ATOM 765 C CA . PHE A 1 103 ? -10.672 6.553 10.652 1.00 82.94 103 PHE A CA 1
ATOM 766 C C . PHE A 1 103 ? -10.624 7.569 11.800 1.00 82.94 103 PHE A C 1
ATOM 768 O O . PHE A 1 103 ? -11.438 7.501 12.714 1.00 82.94 103 PHE A O 1
ATOM 775 N N . HIS A 1 104 ? -9.768 8.593 11.704 1.00 83.06 104 HIS A N 1
ATOM 776 C CA . HIS A 1 104 ? -9.707 9.672 12.693 1.00 83.06 104 HIS A CA 1
ATOM 777 C C . HIS A 1 104 ? -11.065 10.356 12.886 1.00 83.06 104 HIS A C 1
ATOM 779 O O . HIS A 1 104 ? -11.509 10.528 14.019 1.00 83.06 104 HIS A O 1
ATOM 785 N N . LYS A 1 105 ? -11.739 10.707 11.783 1.00 81.75 105 LYS A N 1
ATOM 786 C CA . LYS A 1 105 ? -13.063 11.345 11.824 1.00 81.75 105 LYS A CA 1
ATOM 787 C C . LYS A 1 105 ? -14.157 10.403 12.334 1.00 81.75 105 LYS A C 1
ATOM 789 O O . LYS A 1 105 ? -15.123 10.881 12.918 1.00 81.75 105 LYS A O 1
ATOM 794 N N . ALA A 1 106 ? -14.030 9.094 12.113 1.00 81.88 106 ALA A N 1
ATOM 795 C CA . ALA A 1 106 ? -14.947 8.098 12.662 1.00 81.88 106 ALA A CA 1
ATOM 796 C C . ALA A 1 106 ? -14.807 7.989 14.188 1.00 81.88 106 ALA A C 1
ATOM 798 O O . ALA A 1 106 ? -15.816 8.049 14.884 1.00 81.88 106 ALA A O 1
ATOM 799 N N . CYS A 1 107 ? -13.576 7.947 14.715 1.00 79.19 107 CYS A N 1
ATOM 800 C CA . CYS A 1 107 ? -13.335 7.947 16.162 1.00 79.19 107 CYS A CA 1
ATOM 801 C C . CYS A 1 107 ? -13.894 9.206 16.840 1.00 79.19 107 CYS A C 1
ATOM 803 O O . CYS A 1 107 ? -14.541 9.104 17.878 1.00 79.19 107 CYS A O 1
ATOM 805 N N . GLU A 1 108 ? -13.704 10.384 16.231 1.00 80.44 108 GLU A N 1
ATOM 806 C CA . GLU A 1 108 ? -14.281 11.643 16.730 1.00 80.44 108 GLU A CA 1
ATOM 807 C C . GLU A 1 108 ? -15.815 11.630 16.704 1.00 80.44 108 GLU A C 1
ATOM 809 O O . GLU A 1 108 ? -16.452 12.091 17.647 1.00 80.44 108 GLU A O 1
ATOM 814 N N . ALA A 1 109 ? -16.424 11.085 15.646 1.00 80.38 109 ALA A N 1
ATOM 815 C CA . ALA A 1 109 ? -17.878 11.027 15.505 1.00 80.38 109 ALA A CA 1
ATOM 816 C C . ALA A 1 109 ? -18.553 10.021 16.455 1.00 80.38 109 ALA A C 1
ATOM 818 O O . ALA A 1 109 ? -19.730 10.197 16.769 1.00 80.38 109 ALA A O 1
ATOM 819 N N . GLN A 1 110 ? -17.832 8.981 16.881 1.00 78.25 110 GLN A N 1
ATOM 820 C CA . GLN A 1 110 ? -18.321 7.919 17.769 1.00 78.25 110 GLN A CA 1
ATOM 821 C C . GLN A 1 110 ? -17.889 8.107 19.231 1.00 78.25 110 GLN A C 1
ATOM 823 O O . GLN A 1 110 ? -18.295 7.332 20.090 1.00 78.25 110 GLN A O 1
ATOM 828 N N . GLY A 1 111 ? -17.084 9.134 19.528 1.00 73.62 111 GLY A N 1
ATOM 829 C CA . GLY A 1 111 ? -16.627 9.431 20.887 1.00 73.62 111 GLY A CA 1
ATOM 830 C C . GLY A 1 111 ? -15.680 8.380 21.475 1.00 73.62 111 GLY A C 1
ATOM 831 O O . GLY A 1 111 ? -15.563 8.288 22.694 1.00 73.62 111 GLY A O 1
ATOM 832 N N . VAL A 1 112 ? -15.010 7.583 20.635 1.00 75.38 112 VAL A N 1
ATOM 833 C CA . VAL A 1 112 ? -14.040 6.577 21.089 1.00 75.38 112 VAL A CA 1
ATOM 834 C C . VAL A 1 112 ? -12.770 7.291 21.542 1.00 75.38 112 VAL A C 1
ATOM 836 O O . VAL A 1 112 ? -12.096 7.936 20.731 1.00 75.38 112 VAL A O 1
ATOM 839 N N . ASP A 1 113 ? -12.436 7.174 22.830 1.00 72.88 113 ASP A N 1
ATOM 840 C CA . ASP A 1 113 ? -11.214 7.775 23.358 1.00 72.88 113 ASP A CA 1
ATOM 841 C C . ASP A 1 113 ? -9.980 7.105 22.736 1.00 72.88 113 ASP A C 1
ATOM 843 O O . ASP A 1 113 ? -9.844 5.884 22.677 1.00 72.88 113 ASP A O 1
ATOM 847 N N . ARG A 1 114 ? -9.055 7.925 22.236 1.00 68.69 114 ARG A N 1
ATOM 848 C CA . ARG A 1 114 ? -7.850 7.457 21.540 1.00 68.69 114 ARG A CA 1
ATOM 849 C C . ARG A 1 114 ? -6.804 6.905 22.499 1.00 68.69 114 ARG A C 1
ATOM 851 O O . ARG A 1 114 ? -5.845 6.291 22.046 1.00 68.69 114 ARG A O 1
ATOM 858 N N . THR A 1 115 ? -6.957 7.171 23.794 1.00 67.94 115 THR A N 1
ATOM 859 C CA . THR A 1 115 ? -6.107 6.609 24.849 1.00 67.94 115 THR A CA 1
ATOM 860 C C . THR A 1 115 ? -6.314 5.107 25.018 1.00 67.94 115 THR A C 1
ATOM 862 O O . THR A 1 115 ? -5.415 4.441 25.513 1.00 67.94 115 THR A O 1
ATOM 865 N N . THR A 1 116 ? -7.448 4.562 24.557 1.00 70.56 116 THR A N 1
ATOM 866 C CA . THR A 1 116 ? -7.707 3.119 24.605 1.00 70.56 116 THR A CA 1
ATOM 867 C C . THR A 1 116 ? -6.975 2.351 23.509 1.00 70.56 116 THR A C 1
ATOM 869 O O . THR A 1 116 ? -7.048 1.131 23.501 1.00 70.56 116 THR A O 1
ATOM 872 N N . LEU A 1 117 ? -6.364 3.029 22.527 1.00 72.94 117 LEU A N 1
ATOM 873 C CA . LEU A 1 117 ? -5.592 2.342 21.495 1.00 72.94 117 LEU A CA 1
ATOM 874 C C . LEU A 1 117 ? -4.157 2.097 21.989 1.00 72.94 117 LEU A C 1
ATOM 876 O O . LEU A 1 117 ? -3.554 3.032 22.522 1.00 72.94 117 LEU A O 1
ATOM 880 N N . PRO A 1 118 ? -3.575 0.911 21.720 1.00 69.62 118 PRO A N 1
ATOM 881 C CA . PRO A 1 118 ? -2.212 0.556 22.131 1.00 69.62 118 PRO A CA 1
ATOM 882 C C . PRO A 1 118 ? -1.155 1.554 21.647 1.00 69.62 118 PRO A C 1
ATOM 884 O O . PRO A 1 118 ? -0.143 1.795 22.303 1.00 69.62 118 PRO A O 1
ATOM 887 N N . TYR A 1 119 ? -1.398 2.167 20.484 1.00 69.19 119 TYR A N 1
ATOM 888 C CA . TYR A 1 119 ? -0.485 3.122 19.877 1.00 69.19 119 TYR A CA 1
ATOM 889 C C . TYR A 1 119 ? -1.179 4.428 19.489 1.00 69.19 119 TYR A C 1
ATOM 891 O O . TYR A 1 119 ? -2.092 4.470 18.659 1.00 69.19 119 TYR A O 1
ATOM 899 N N . ARG A 1 120 ? -0.660 5.533 20.031 1.00 70.75 120 ARG A N 1
ATOM 900 C CA . ARG A 1 120 ? -1.070 6.899 19.699 1.00 70.75 120 ARG A CA 1
ATOM 901 C C . ARG A 1 120 ? 0.140 7.689 19.223 1.00 70.75 120 ARG A C 1
ATOM 903 O O . ARG A 1 120 ? 1.043 7.976 20.004 1.00 70.75 120 ARG A O 1
ATOM 910 N N . ALA A 1 121 ? 0.143 8.108 17.958 1.00 74.69 121 ALA A N 1
ATOM 911 C CA . ALA A 1 121 ? 1.187 9.018 17.500 1.00 74.69 121 ALA A CA 1
ATOM 912 C C . ALA A 1 121 ? 0.926 10.441 18.019 1.00 74.69 121 ALA A C 1
ATOM 914 O O . ALA A 1 121 ? -0.207 10.929 18.028 1.00 74.69 121 ALA A O 1
ATOM 915 N N . TRP A 1 122 ? 1.999 11.111 18.438 1.00 68.75 122 TRP A N 1
ATOM 916 C CA . TRP A 1 122 ? 1.942 12.382 19.165 1.00 68.75 122 TRP A CA 1
ATOM 917 C C . TRP A 1 122 ? 1.367 13.547 18.338 1.00 68.75 122 TRP A C 1
ATOM 919 O O . TRP A 1 122 ? 0.720 14.430 18.891 1.00 68.75 122 TRP A O 1
ATOM 929 N N . PHE A 1 123 ? 1.543 13.522 17.010 1.00 79.06 123 PHE A N 1
ATOM 930 C CA . PHE A 1 123 ? 1.211 14.637 16.107 1.00 79.06 123 PHE A CA 1
ATOM 931 C C . PHE A 1 123 ? -0.021 14.389 15.207 1.00 79.06 123 PHE A C 1
ATOM 933 O O . PHE A 1 123 ? -0.164 14.982 14.135 1.00 79.06 123 PHE A O 1
ATOM 940 N N . GLN A 1 124 ? -0.910 13.473 15.602 1.00 76.56 124 GLN A N 1
ATOM 941 C CA . GLN A 1 124 ? -2.156 13.198 14.871 1.00 76.56 124 GLN A CA 1
ATOM 942 C C . GLN A 1 124 ? -3.193 14.310 15.135 1.00 76.56 124 GLN A C 1
ATOM 944 O O . GLN A 1 124 ? -3.290 14.753 16.278 1.00 76.56 124 GLN A O 1
ATOM 949 N N . PRO A 1 125 ? -3.997 14.751 14.144 1.00 78.94 125 PRO A N 1
ATOM 950 C CA . PRO A 1 125 ? -4.055 14.332 12.735 1.00 78.94 125 PRO A CA 1
ATOM 951 C C . PRO A 1 125 ? -3.129 15.107 11.781 1.00 78.94 125 PRO A C 1
ATOM 953 O O . PRO A 1 125 ? -3.072 14.767 10.598 1.00 78.94 125 PRO A O 1
ATOM 956 N N . TYR A 1 126 ? -2.426 16.144 12.246 1.00 84.00 126 TYR A N 1
ATOM 957 C CA . TYR A 1 126 ? -1.625 17.025 11.384 1.00 84.00 126 TYR A CA 1
ATOM 958 C C . TYR A 1 126 ? -0.552 16.273 10.588 1.00 84.00 126 TYR A C 1
ATOM 960 O O . TYR A 1 126 ? -0.349 16.564 9.410 1.00 84.00 126 TYR A O 1
ATOM 968 N N . SER A 1 127 ? 0.071 15.249 11.180 1.00 85.31 127 SER A N 1
ATOM 969 C CA . SER A 1 127 ? 1.049 14.399 10.489 1.00 85.31 127 SER A CA 1
ATOM 970 C C . SER A 1 127 ? 0.480 13.707 9.246 1.00 85.31 127 SER A C 1
ATOM 972 O O . SER A 1 127 ? 1.166 13.621 8.230 1.00 85.31 127 SER A O 1
ATOM 974 N N . ALA A 1 128 ? -0.780 13.265 9.287 1.00 85.31 128 ALA A N 1
ATOM 975 C CA . ALA A 1 128 ? -1.428 12.598 8.161 1.00 85.31 128 ALA A CA 1
ATOM 976 C C . ALA A 1 128 ? -1.764 13.572 7.022 1.00 85.31 128 ALA A C 1
ATOM 978 O O . ALA A 1 128 ? -1.628 13.216 5.854 1.00 85.31 128 ALA A O 1
ATOM 979 N N . TRP A 1 129 ? -2.145 14.812 7.346 1.00 87.44 129 TRP A N 1
ATOM 980 C CA . TRP A 1 129 ? -2.345 15.863 6.344 1.00 87.44 129 TRP A CA 1
ATOM 981 C C . TRP A 1 129 ? -1.036 16.271 5.669 1.00 87.44 129 TRP A C 1
ATOM 983 O O . TRP A 1 129 ? -0.996 16.388 4.447 1.00 87.44 129 TRP A O 1
ATOM 993 N N . ILE A 1 130 ? 0.043 16.429 6.441 1.00 90.25 130 ILE A N 1
ATOM 994 C CA . ILE A 1 130 ? 1.371 16.742 5.897 1.00 90.25 130 ILE A CA 1
ATOM 995 C C . ILE A 1 130 ? 1.850 15.606 4.986 1.00 90.25 130 ILE A C 1
ATOM 997 O O . ILE A 1 130 ? 2.271 15.869 3.862 1.00 90.25 130 ILE A O 1
ATOM 1001 N N . ALA A 1 131 ? 1.731 14.349 5.427 1.00 88.81 131 ALA A N 1
ATOM 1002 C CA . ALA A 1 131 ? 2.101 13.185 4.622 1.00 88.81 131 ALA A CA 1
ATOM 1003 C C . ALA A 1 131 ? 1.288 13.104 3.321 1.00 88.81 131 ALA A C 1
ATOM 1005 O O . ALA A 1 131 ? 1.862 12.907 2.252 1.00 88.81 131 ALA A O 1
ATOM 1006 N N . LEU A 1 132 ? -0.028 13.332 3.385 1.00 89.56 132 LEU A N 1
ATOM 1007 C CA . LEU A 1 132 ? -0.891 13.362 2.205 1.00 89.56 132 LEU A CA 1
ATOM 1008 C C . LEU A 1 132 ? -0.453 14.447 1.215 1.00 89.56 132 LEU A C 1
ATOM 1010 O O . LEU A 1 132 ? -0.286 14.161 0.031 1.00 89.56 132 LEU A O 1
ATOM 1014 N N . CYS A 1 133 ? -0.222 15.674 1.690 1.00 90.31 133 CYS A N 1
ATOM 1015 C CA . CYS A 1 133 ? 0.258 16.769 0.849 1.00 90.31 133 CYS A CA 1
ATOM 1016 C C . CYS A 1 133 ? 1.614 16.438 0.210 1.00 90.31 133 CYS A C 1
ATOM 1018 O O . CYS A 1 133 ? 1.794 16.667 -0.986 1.00 90.31 133 CYS A O 1
ATOM 1020 N N . MET A 1 134 ? 2.542 15.851 0.967 1.00 91.19 134 MET A N 1
ATOM 1021 C CA . MET A 1 134 ? 3.857 15.440 0.470 1.00 91.19 134 MET A CA 1
ATOM 1022 C C . MET A 1 134 ? 3.752 14.357 -0.607 1.00 91.19 134 MET A C 1
ATOM 1024 O O . MET A 1 134 ? 4.316 14.525 -1.685 1.00 91.19 134 MET A O 1
ATOM 1028 N N . PHE A 1 135 ? 2.994 13.281 -0.374 1.00 89.06 135 PHE A N 1
ATOM 1029 C CA . PHE A 1 135 ? 2.825 12.216 -1.366 1.00 89.06 135 PHE A CA 1
ATOM 1030 C C . PHE A 1 135 ? 2.085 12.693 -2.620 1.00 89.06 135 PHE A C 1
ATOM 1032 O O . PHE A 1 135 ? 2.479 12.328 -3.726 1.00 89.06 135 PHE A O 1
ATOM 1039 N N . CYS A 1 136 ? 1.080 13.563 -2.480 1.00 85.12 136 CYS A N 1
ATOM 1040 C CA . CYS A 1 136 ? 0.428 14.212 -3.619 1.00 85.12 136 CYS A CA 1
ATOM 1041 C C . CYS A 1 136 ? 1.404 15.098 -4.406 1.00 85.12 136 CYS A C 1
ATOM 1043 O O . CYS A 1 136 ? 1.419 15.055 -5.634 1.00 85.12 136 CYS A O 1
ATOM 1045 N N . SER A 1 137 ? 2.257 15.856 -3.715 1.00 86.00 137 SER A N 1
ATOM 1046 C CA . SER A 1 137 ? 3.272 16.702 -4.356 1.00 86.00 137 SER A CA 1
ATOM 1047 C C . SER A 1 137 ? 4.298 15.855 -5.107 1.00 86.00 137 SER A C 1
ATOM 1049 O O . SER A 1 137 ? 4.616 16.148 -6.255 1.00 86.00 137 SER A O 1
ATOM 1051 N N . ILE A 1 138 ? 4.755 14.750 -4.509 1.00 86.38 138 ILE A N 1
ATOM 1052 C CA . ILE A 1 138 ? 5.642 13.781 -5.163 1.00 86.38 138 ILE A CA 1
ATOM 1053 C C . ILE A 1 138 ? 4.958 13.163 -6.384 1.00 86.38 138 ILE A C 1
ATOM 1055 O O . ILE A 1 138 ? 5.605 13.023 -7.415 1.00 86.38 138 ILE A O 1
ATOM 1059 N N . ALA A 1 139 ? 3.665 12.836 -6.317 1.00 79.69 139 ALA A N 1
ATOM 1060 C CA . ALA A 1 139 ? 2.934 12.264 -7.449 1.00 79.69 139 ALA A CA 1
ATOM 1061 C C . ALA A 1 139 ? 2.847 13.233 -8.636 1.00 79.69 139 ALA A C 1
ATOM 1063 O O . ALA A 1 139 ? 3.058 12.824 -9.776 1.00 79.69 139 ALA A O 1
ATOM 1064 N N . ILE A 1 140 ? 2.590 14.516 -8.366 1.00 76.00 140 ILE A N 1
ATOM 1065 C CA . ILE A 1 140 ? 2.523 15.567 -9.390 1.00 76.00 140 ILE A CA 1
ATOM 1066 C C . ILE A 1 140 ? 3.916 15.840 -9.966 1.00 76.00 140 ILE A C 1
ATOM 1068 O O . ILE A 1 140 ? 4.087 15.917 -11.182 1.00 76.00 140 ILE A O 1
ATOM 1072 N N . CYS A 1 141 ? 4.931 15.940 -9.107 1.00 77.38 141 CYS A N 1
ATOM 1073 C CA . CYS A 1 141 ? 6.298 16.193 -9.538 1.00 77.38 141 CYS A CA 1
ATOM 1074 C C . CYS A 1 141 ? 6.910 14.983 -10.258 1.00 77.38 141 CYS A C 1
ATOM 1076 O O . CYS A 1 141 ? 7.639 15.172 -11.215 1.00 77.38 141 CYS A O 1
ATOM 1078 N N . SER A 1 142 ? 6.612 13.736 -9.889 1.00 70.19 142 SER A N 1
ATOM 1079 C CA . SER A 1 142 ? 7.271 12.535 -10.443 1.00 70.19 142 SER A CA 1
ATOM 1080 C C . SER A 1 142 ? 7.245 12.454 -11.981 1.00 70.19 142 SER A C 1
ATOM 1082 O O . SER A 1 142 ? 8.186 11.951 -12.606 1.00 70.19 142 SER A O 1
ATOM 1084 N N . GLY A 1 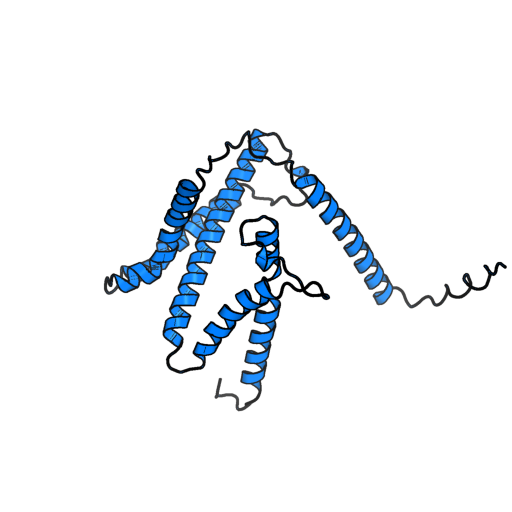143 ? 6.213 13.009 -12.619 1.00 65.56 143 GLY A N 1
ATOM 1085 C CA . GLY A 1 143 ? 6.096 13.049 -14.073 1.00 65.56 143 GLY A CA 1
ATOM 1086 C C . GLY A 1 143 ? 6.562 14.347 -14.746 1.00 65.56 143 GLY A C 1
ATOM 1087 O O . GLY A 1 143 ? 6.329 14.479 -15.950 1.00 65.56 143 GLY A O 1
ATOM 1088 N N . TYR A 1 144 ? 7.227 15.276 -14.038 1.00 67.69 144 TYR A N 1
ATOM 1089 C CA . TYR A 1 144 ? 7.696 16.563 -14.592 1.00 67.69 144 TYR A CA 1
ATOM 1090 C C . TYR A 1 144 ? 8.615 16.377 -15.808 1.00 67.69 144 TYR A C 1
ATOM 1092 O O . TYR A 1 144 ? 8.584 17.163 -16.750 1.00 67.69 144 TYR A O 1
ATOM 1100 N N . THR A 1 145 ? 9.398 15.296 -15.819 1.00 65.25 145 THR A N 1
ATOM 1101 C CA . THR A 1 145 ? 10.332 14.952 -16.905 1.00 65.25 145 THR A CA 1
ATOM 1102 C C . THR A 1 145 ? 9.640 14.679 -18.241 1.00 65.25 145 THR A C 1
ATOM 1104 O O . THR A 1 145 ? 10.274 14.783 -19.282 1.00 65.25 145 THR A O 1
ATOM 1107 N N . THR A 1 146 ? 8.335 14.393 -18.236 1.00 64.50 146 THR A N 1
ATOM 1108 C CA . THR A 1 146 ? 7.536 14.236 -19.464 1.00 64.50 146 THR A CA 1
ATOM 1109 C C . THR A 1 146 ? 7.287 15.579 -20.162 1.00 64.50 146 THR A C 1
ATOM 1111 O O . THR A 1 146 ? 6.984 15.608 -21.350 1.00 64.50 146 THR A O 1
ATOM 1114 N N . PHE A 1 147 ? 7.394 16.694 -19.431 1.00 65.56 147 PHE A N 1
ATOM 1115 C CA . PHE A 1 147 ? 7.068 18.030 -19.932 1.00 65.56 147 PHE A CA 1
ATOM 1116 C C . PHE A 1 147 ? 8.301 18.869 -20.317 1.00 65.56 147 PHE A C 1
ATOM 1118 O O . PHE A 1 147 ? 8.137 19.879 -20.992 1.00 65.56 147 PHE A O 1
ATOM 1125 N N . ILE A 1 148 ? 9.523 18.476 -19.926 1.00 65.94 148 ILE A N 1
ATOM 1126 C CA . ILE A 1 148 ? 10.769 19.252 -20.143 1.00 65.94 148 ILE A CA 1
ATOM 1127 C C . ILE A 1 148 ? 11.713 18.515 -21.113 1.00 65.94 148 ILE A C 1
ATOM 1129 O O . ILE A 1 148 ? 12.844 18.177 -20.781 1.00 65.94 148 ILE A O 1
ATOM 1133 N N . GLY A 1 149 ? 11.240 18.215 -22.318 1.00 66.00 149 GLY A N 1
ATOM 1134 C CA . GLY A 1 149 ? 12.028 17.504 -23.328 1.00 66.00 149 GLY A CA 1
ATOM 1135 C C . GLY A 1 149 ? 11.209 17.304 -24.595 1.00 66.00 149 GLY A C 1
ATOM 1136 O O . GLY A 1 149 ? 10.825 18.284 -25.222 1.00 66.00 149 GLY A O 1
ATOM 1137 N N . ASP A 1 150 ? 10.872 16.050 -24.904 1.00 63.47 150 ASP A N 1
ATOM 1138 C CA . ASP A 1 150 ? 9.969 15.674 -25.995 1.00 63.47 150 ASP A CA 1
ATOM 1139 C C . ASP A 1 150 ? 8.673 15.072 -25.439 1.00 63.47 150 ASP A C 1
ATOM 1141 O O . ASP A 1 150 ? 8.688 14.046 -24.747 1.00 63.47 150 ASP A O 1
ATOM 1145 N N . PHE A 1 151 ? 7.531 15.688 -25.764 1.00 66.25 151 PHE A N 1
ATOM 1146 C CA . PHE A 1 151 ? 6.216 15.150 -25.417 1.00 66.25 151 PHE A CA 1
ATOM 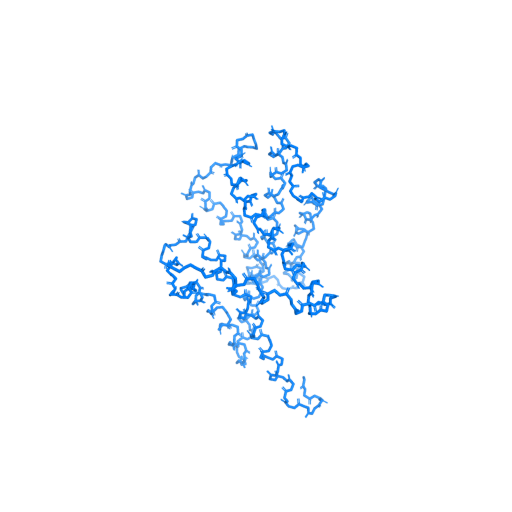1147 C C . PHE A 1 151 ? 5.928 13.903 -26.262 1.00 66.25 151 PHE A C 1
ATOM 1149 O O . PHE A 1 151 ? 5.327 13.958 -27.333 1.00 66.25 151 PHE A O 1
ATOM 1156 N N . SER A 1 152 ? 6.378 12.752 -25.774 1.00 69.44 152 SER A N 1
ATOM 1157 C CA . SER A 1 152 ? 6.006 11.453 -26.318 1.00 69.44 152 SER A CA 1
ATOM 1158 C C . SER A 1 152 ? 4.820 10.902 -25.539 1.00 69.44 152 SER A C 1
ATOM 1160 O O . SER A 1 152 ? 4.896 10.702 -24.322 1.00 69.44 152 SER A O 1
ATOM 1162 N N . ALA A 1 153 ? 3.731 10.600 -26.252 1.00 65.88 153 ALA A N 1
ATOM 1163 C CA . ALA A 1 153 ? 2.565 9.939 -25.674 1.00 65.88 153 ALA A CA 1
ATOM 1164 C C . ALA A 1 153 ? 2.962 8.639 -24.951 1.00 65.88 153 ALA A C 1
ATOM 1166 O O . ALA A 1 153 ? 2.429 8.347 -23.885 1.00 65.88 153 ALA A O 1
ATOM 1167 N N . ALA A 1 154 ? 3.960 7.906 -25.460 1.00 66.25 154 ALA A N 1
ATOM 1168 C CA . ALA A 1 154 ? 4.459 6.690 -24.823 1.00 66.25 154 ALA A CA 1
ATOM 1169 C C . ALA A 1 154 ? 5.059 6.966 -23.433 1.00 66.25 154 ALA A C 1
ATOM 1171 O O . ALA A 1 154 ? 4.723 6.277 -22.476 1.00 66.25 154 ALA A O 1
ATOM 1172 N N . THR A 1 155 ? 5.886 8.003 -23.283 1.00 66.69 155 THR A N 1
ATOM 1173 C CA . THR A 1 155 ? 6.493 8.362 -21.988 1.00 66.69 155 THR A CA 1
ATOM 1174 C C . THR A 1 155 ? 5.451 8.901 -21.006 1.00 66.69 155 THR A C 1
ATOM 1176 O O . THR A 1 155 ? 5.526 8.610 -19.810 1.00 66.69 155 THR A O 1
ATOM 1179 N N . PHE A 1 156 ? 4.447 9.630 -21.508 1.00 68.94 156 PHE A N 1
ATOM 1180 C CA . PHE A 1 156 ? 3.315 10.108 -20.713 1.00 68.94 156 PHE A CA 1
ATOM 1181 C C . PHE A 1 156 ? 2.486 8.944 -20.167 1.00 68.94 156 PHE A C 1
ATOM 1183 O O . PHE A 1 156 ? 2.264 8.867 -18.958 1.00 68.94 156 PHE A O 1
ATOM 1190 N N . PHE A 1 157 ? 2.092 8.000 -21.026 1.00 64.69 157 PHE A N 1
ATOM 1191 C CA . PHE A 1 157 ? 1.381 6.806 -20.587 1.00 64.69 157 PHE A CA 1
ATOM 1192 C C . PHE A 1 157 ? 2.249 5.996 -19.619 1.00 64.69 157 PHE A C 1
ATOM 1194 O O . PHE A 1 157 ? 1.803 5.740 -18.509 1.00 64.69 157 PHE A O 1
ATOM 1201 N N . THR A 1 158 ? 3.505 5.674 -19.921 1.00 64.12 158 THR A N 1
ATOM 1202 C CA . THR A 1 158 ? 4.329 4.839 -19.025 1.00 64.12 158 THR A CA 1
ATOM 1203 C C . THR A 1 158 ? 4.535 5.454 -17.631 1.00 64.12 158 THR A C 1
ATOM 1205 O O . THR A 1 158 ? 4.542 4.718 -16.647 1.00 64.12 158 THR A O 1
ATOM 1208 N N . ARG A 1 159 ? 4.633 6.788 -17.506 1.00 66.44 159 ARG A N 1
ATOM 1209 C CA . ARG A 1 159 ? 4.811 7.470 -16.205 1.00 66.44 159 ARG A CA 1
ATOM 1210 C C . ARG A 1 159 ? 3.506 7.762 -15.459 1.00 66.44 159 ARG A C 1
ATOM 1212 O O . ARG A 1 159 ? 3.482 7.671 -14.235 1.00 66.44 159 ARG A O 1
ATOM 1219 N N . TYR A 1 160 ? 2.421 8.089 -16.161 1.00 67.62 160 TYR A N 1
ATOM 1220 C CA . TYR A 1 160 ? 1.144 8.460 -15.536 1.00 67.62 160 TYR A CA 1
ATOM 1221 C C . TYR A 1 160 ? 0.104 7.334 -15.509 1.00 67.62 160 TYR A C 1
ATOM 1223 O O . TYR A 1 160 ? -0.913 7.485 -14.831 1.00 67.62 160 TYR A O 1
ATOM 1231 N N . THR A 1 161 ? 0.347 6.189 -16.164 1.00 69.38 161 THR A N 1
ATOM 1232 C CA . THR A 1 161 ? -0.607 5.061 -16.207 1.00 69.38 161 THR A CA 1
ATOM 1233 C C . THR A 1 161 ? -1.028 4.637 -14.812 1.00 69.38 161 THR A C 1
ATOM 1235 O O . THR A 1 161 ? -2.219 4.511 -14.578 1.00 69.38 161 THR A O 1
ATOM 1238 N N . MET A 1 162 ? -0.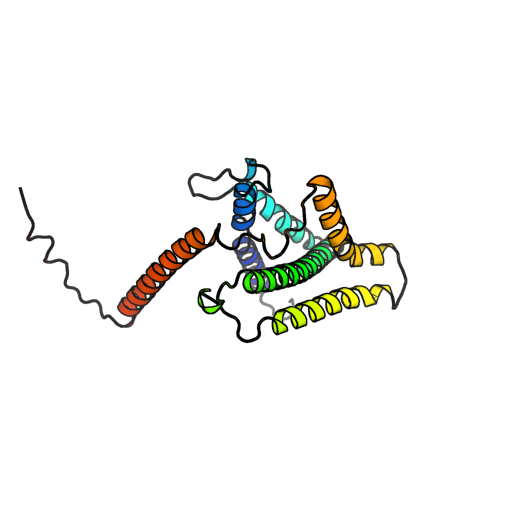106 4.473 -13.859 1.00 68.50 162 MET A N 1
ATOM 1239 C CA . MET A 1 162 ? -0.476 4.007 -12.514 1.00 68.50 162 MET A CA 1
ATOM 1240 C C . MET A 1 162 ? -1.181 5.075 -11.668 1.00 68.50 162 MET A C 1
ATOM 1242 O O . MET A 1 162 ? -2.087 4.752 -10.900 1.00 68.50 162 MET A O 1
ATOM 1246 N N . VAL A 1 163 ? -0.841 6.353 -11.861 1.00 69.69 163 VAL A N 1
ATOM 1247 C CA . VAL A 1 163 ? -1.529 7.474 -11.198 1.00 69.69 163 VAL A CA 1
ATOM 1248 C C . VAL A 1 163 ? -2.968 7.607 -11.709 1.00 69.69 163 VAL A C 1
ATOM 1250 O O . VAL A 1 163 ? -3.874 7.857 -10.921 1.00 69.69 163 VAL A O 1
ATOM 1253 N N . LEU A 1 164 ? -3.200 7.380 -13.007 1.00 67.94 164 LEU A N 1
ATOM 1254 C CA . LEU A 1 164 ? -4.532 7.379 -13.625 1.00 67.94 164 LEU A CA 1
ATOM 1255 C C . LEU A 1 164 ? -5.295 6.062 -13.401 1.00 67.94 164 LEU A C 1
ATOM 1257 O O . LEU A 1 164 ? -6.520 6.062 -13.297 1.00 67.94 164 LEU A O 1
ATOM 1261 N N . PHE A 1 165 ? -4.591 4.939 -13.265 1.00 74.56 165 PHE A N 1
ATOM 1262 C CA . PHE A 1 165 ? -5.180 3.635 -12.966 1.00 74.56 165 PHE A CA 1
ATOM 1263 C C . PHE A 1 165 ? -5.791 3.592 -11.563 1.00 74.56 165 PHE A C 1
ATOM 1265 O O . PHE A 1 165 ? -6.802 2.928 -11.357 1.00 74.56 165 PHE A O 1
ATOM 1272 N N . ALA A 1 166 ? -5.237 4.326 -10.597 1.00 69.81 166 ALA A N 1
ATOM 1273 C CA . ALA A 1 166 ? -5.768 4.403 -9.237 1.00 69.81 166 ALA A CA 1
ATOM 1274 C C . ALA A 1 166 ? -7.241 4.877 -9.163 1.00 69.81 166 ALA A C 1
ATOM 1276 O O . ALA A 1 166 ? -8.077 4.141 -8.634 1.00 69.81 166 ALA A O 1
ATOM 1277 N N . PRO A 1 167 ? -7.630 6.041 -9.720 1.00 68.88 167 PRO A N 1
ATOM 1278 C CA . PRO A 1 167 ? -9.030 6.450 -9.748 1.00 68.88 167 PRO A CA 1
ATOM 1279 C C . PRO A 1 167 ? -9.883 5.558 -10.658 1.00 68.88 167 PRO A C 1
ATOM 1281 O O . PRO A 1 167 ? -11.037 5.311 -10.326 1.00 68.88 167 PRO A O 1
ATOM 1284 N N . VAL A 1 168 ? -9.346 5.027 -11.765 1.00 72.50 168 VAL A N 1
ATOM 1285 C CA . VAL A 1 168 ? -10.095 4.127 -12.665 1.00 72.50 168 VAL A CA 1
ATOM 1286 C C . VAL A 1 168 ? -10.423 2.797 -11.990 1.00 72.50 168 VAL A C 1
ATOM 1288 O O . VAL A 1 168 ? -11.558 2.344 -12.072 1.00 72.50 168 VAL A O 1
ATOM 1291 N N . SER A 1 169 ? -9.472 2.187 -11.286 1.00 69.19 169 SER A N 1
ATOM 1292 C CA . SER A 1 169 ? -9.685 0.951 -10.524 1.00 69.19 169 SER A CA 1
ATOM 1293 C C . SER A 1 169 ? -10.605 1.180 -9.325 1.00 69.19 169 SER A C 1
ATOM 1295 O O . SER A 1 169 ? -11.508 0.376 -9.097 1.00 69.19 169 SER A O 1
ATOM 1297 N N . TYR A 1 170 ? -10.472 2.309 -8.621 1.00 70.88 170 TYR A N 1
ATOM 1298 C CA . TYR A 1 170 ? -11.398 2.700 -7.557 1.00 70.88 170 TYR A CA 1
ATOM 1299 C C . TYR A 1 170 ? -12.827 2.889 -8.085 1.00 70.88 170 TYR A C 1
ATOM 1301 O O . TYR A 1 170 ? -13.774 2.317 -7.542 1.00 70.88 170 TYR A O 1
ATOM 1309 N N . CYS A 1 171 ? -12.997 3.646 -9.171 1.00 68.44 171 CYS A N 1
ATOM 1310 C CA . CYS A 1 171 ? -14.287 3.848 -9.823 1.00 68.44 171 CYS A CA 1
ATOM 1311 C C . CYS A 1 171 ? -14.835 2.540 -10.401 1.00 68.44 171 CYS A C 1
ATOM 1313 O O . CYS A 1 171 ? -16.018 2.272 -10.240 1.00 68.44 171 CYS A O 1
ATOM 1315 N N . GLY A 1 172 ? -13.995 1.699 -11.005 1.00 69.50 172 GLY A N 1
ATOM 1316 C CA . GLY A 1 172 ? -14.363 0.391 -11.543 1.00 69.50 172 GLY A CA 1
ATOM 1317 C C . GLY A 1 172 ? -14.861 -0.554 -10.455 1.00 69.50 172 GLY A C 1
ATOM 1318 O O . GLY A 1 172 ? -15.950 -1.109 -10.575 1.00 69.50 172 GLY A O 1
ATOM 1319 N N . TRP A 1 173 ? -14.140 -0.664 -9.338 1.00 65.62 173 TRP A N 1
ATOM 1320 C CA . TRP A 1 173 ? -14.583 -1.447 -8.184 1.00 65.62 173 TRP A CA 1
ATOM 1321 C C . TRP A 1 173 ? -15.882 -0.896 -7.594 1.00 65.62 173 TRP A C 1
ATOM 1323 O O . TRP A 1 173 ? -16.813 -1.650 -7.314 1.00 65.62 173 TRP A O 1
ATOM 1333 N N . LYS A 1 174 ? -15.992 0.428 -7.467 1.00 66.44 174 LYS A N 1
ATOM 1334 C CA . LYS A 1 174 ? -17.197 1.096 -6.966 1.00 66.44 174 LYS A CA 1
ATOM 1335 C C . LYS A 1 174 ? -18.399 0.925 -7.900 1.00 66.44 174 LYS A C 1
ATOM 1337 O O . LYS A 1 174 ? -19.517 0.799 -7.412 1.00 66.44 174 LYS A O 1
ATOM 1342 N N . LEU A 1 175 ? -18.190 0.885 -9.215 1.00 69.19 175 LEU A N 1
ATOM 1343 C CA . LEU A 1 175 ? -19.229 0.645 -10.220 1.00 69.19 175 LEU A CA 1
ATOM 1344 C C . LEU A 1 175 ? -19.666 -0.827 -10.241 1.00 69.19 175 LEU A C 1
ATOM 1346 O O . LEU A 1 175 ? -20.863 -1.096 -10.265 1.00 69.19 175 LEU A O 1
ATOM 1350 N N . ILE A 1 176 ? -18.720 -1.771 -10.164 1.00 66.00 176 ILE A N 1
ATOM 1351 C CA . ILE A 1 176 ? -18.984 -3.220 -10.201 1.00 66.00 176 ILE A CA 1
ATOM 1352 C C . ILE A 1 176 ? -19.615 -3.712 -8.893 1.00 66.00 176 ILE A C 1
ATOM 1354 O O . ILE A 1 176 ? -20.581 -4.470 -8.915 1.00 66.00 176 ILE A O 1
ATOM 1358 N N . LYS A 1 177 ? -19.084 -3.294 -7.738 1.00 59.94 177 LYS A N 1
ATOM 1359 C CA . LYS A 1 177 ? -19.553 -3.735 -6.412 1.00 59.94 177 LYS A CA 1
ATOM 1360 C C . LYS A 1 177 ? -20.564 -2.785 -5.771 1.00 59.94 177 LYS A C 1
ATOM 1362 O O . LYS A 1 177 ? -21.054 -3.090 -4.689 1.00 59.94 177 LYS A O 1
ATOM 1367 N N . ARG A 1 178 ? -20.885 -1.654 -6.417 1.00 56.84 178 ARG A N 1
ATOM 1368 C CA . ARG A 1 178 ? -21.870 -0.657 -5.947 1.00 56.84 178 ARG A CA 1
ATOM 1369 C C . ARG A 1 178 ? -21.691 -0.286 -4.468 1.00 56.84 178 ARG A C 1
ATOM 1371 O O . ARG A 1 178 ? -22.658 -0.092 -3.733 1.00 56.84 178 ARG A O 1
ATOM 1378 N N . THR A 1 179 ? -20.444 -0.192 -4.015 1.00 58.69 179 THR A N 1
ATOM 1379 C CA . THR A 1 179 ? -20.131 0.052 -2.607 1.00 58.69 179 THR A CA 1
ATOM 1380 C C . THR A 1 179 ? -20.508 1.484 -2.221 1.00 58.69 179 THR A C 1
ATOM 1382 O O . THR A 1 179 ? -20.086 2.462 -2.849 1.00 58.69 179 THR A O 1
ATOM 1385 N N . ARG A 1 180 ? -21.339 1.630 -1.180 1.00 55.34 180 ARG A N 1
ATOM 1386 C CA . ARG A 1 180 ? -21.629 2.940 -0.585 1.00 55.34 180 ARG A CA 1
ATOM 1387 C C . ARG A 1 180 ? -20.428 3.388 0.236 1.00 55.34 180 ARG A C 1
ATOM 1389 O O . ARG A 1 180 ? -19.834 2.608 0.972 1.00 55.34 180 ARG A O 1
ATOM 1396 N N . ILE A 1 181 ? -20.084 4.667 0.113 1.00 61.69 181 ILE A N 1
ATOM 1397 C CA . ILE A 1 181 ? -19.130 5.299 1.020 1.00 61.69 181 ILE A CA 1
ATOM 1398 C C . ILE A 1 181 ? -19.799 5.325 2.396 1.00 61.69 181 ILE A C 1
ATOM 1400 O O . ILE A 1 181 ? -20.743 6.086 2.593 1.00 61.69 181 ILE A O 1
ATOM 1404 N N . ILE A 1 182 ? -19.326 4.480 3.314 1.00 63.41 182 ILE A N 1
ATOM 1405 C CA . ILE A 1 182 ? -19.867 4.391 4.673 1.00 63.41 182 ILE A CA 1
ATOM 1406 C C . ILE A 1 182 ? -19.651 5.752 5.359 1.00 63.41 182 ILE A C 1
ATOM 1408 O O . ILE A 1 182 ? -18.519 6.271 5.329 1.00 63.41 182 ILE A O 1
ATOM 1412 N N . PRO A 1 183 ? -20.709 6.389 5.891 1.00 65.06 183 PRO A N 1
ATOM 1413 C CA . PRO A 1 183 ? -20.579 7.632 6.636 1.00 65.06 183 PRO A CA 1
ATOM 1414 C C . PRO A 1 183 ? -19.795 7.378 7.927 1.00 65.06 183 PRO A C 1
ATOM 1416 O O . PRO A 1 183 ? -19.898 6.320 8.533 1.00 65.06 183 PRO A O 1
ATOM 1419 N N . ALA A 1 184 ? -19.012 8.363 8.376 1.00 61.38 184 ALA A N 1
ATOM 1420 C CA . ALA A 1 184 ? -18.111 8.203 9.527 1.00 61.38 184 ALA A CA 1
ATOM 1421 C C . ALA A 1 184 ? -18.824 7.772 10.831 1.00 61.38 184 ALA A C 1
ATOM 1423 O O . ALA A 1 184 ? -18.200 7.178 11.703 1.00 61.38 184 ALA A O 1
ATOM 1424 N N . LYS A 1 185 ? -20.133 8.040 10.944 1.00 60.28 185 LYS A N 1
ATOM 1425 C CA . LYS A 1 185 ? -20.977 7.635 12.079 1.00 60.28 185 LYS A CA 1
ATOM 1426 C C . LYS A 1 185 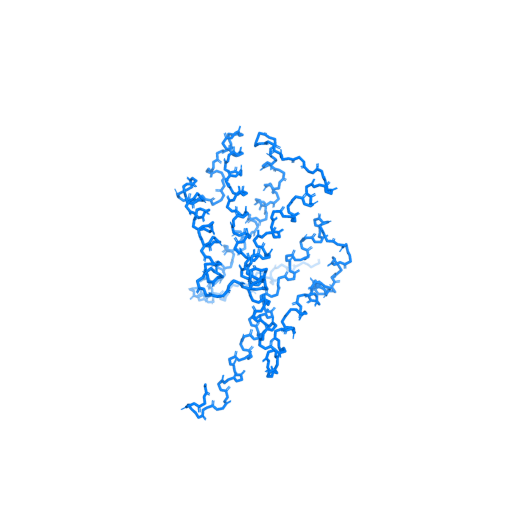? -21.376 6.153 12.081 1.00 60.28 185 LYS A C 1
ATOM 1428 O O . LYS A 1 185 ? -21.698 5.643 13.140 1.00 60.28 185 LYS A O 1
ATOM 1433 N N . GLU A 1 186 ? -21.357 5.489 10.928 1.00 63.09 186 GLU A N 1
ATOM 1434 C CA . GLU A 1 186 ? -21.739 4.072 10.765 1.00 63.09 186 GLU A CA 1
ATOM 1435 C C . GLU A 1 186 ? -20.519 3.177 10.502 1.00 63.09 186 GLU A C 1
ATOM 1437 O O . GLU A 1 186 ? -20.662 1.991 10.224 1.00 63.09 186 GLU A O 1
ATOM 1442 N N . ALA A 1 187 ? -19.311 3.750 10.521 1.00 65.00 187 ALA A N 1
ATOM 1443 C CA . ALA A 1 187 ? -18.088 2.982 10.353 1.00 65.00 187 ALA A CA 1
ATOM 1444 C C . ALA A 1 187 ? -17.922 2.037 11.547 1.00 65.00 187 ALA A C 1
ATOM 1446 O O . ALA A 1 187 ? -17.847 2.495 12.682 1.00 65.00 187 ALA A O 1
ATOM 1447 N N . ASP A 1 188 ? -17.867 0.736 11.301 1.00 64.12 188 ASP A N 1
ATOM 1448 C CA . ASP A 1 188 ? -17.682 -0.239 12.368 1.00 64.12 188 ASP A CA 1
ATOM 1449 C C . ASP A 1 188 ? -16.245 -0.161 12.909 1.00 64.12 188 ASP A C 1
ATOM 1451 O O . ASP A 1 188 ? -15.286 -0.448 12.192 1.00 64.12 188 ASP A O 1
ATOM 1455 N N . LEU A 1 189 ? -16.094 0.307 14.151 1.00 65.06 189 LEU A N 1
ATOM 1456 C CA . LEU A 1 189 ? -14.810 0.405 14.859 1.00 65.06 189 LEU A CA 1
ATOM 1457 C C . LEU A 1 189 ? -14.642 -0.694 15.920 1.00 65.06 189 LEU A C 1
ATOM 1459 O O . LEU A 1 189 ? -13.606 -0.736 16.586 1.00 65.06 189 LEU A O 1
ATOM 1463 N N . VAL A 1 190 ? -15.659 -1.539 16.118 1.00 61.56 190 VAL A N 1
ATOM 1464 C CA . VAL A 1 190 ? -15.750 -2.473 17.250 1.00 61.56 190 VAL A CA 1
ATOM 1465 C C . VAL A 1 190 ? -15.577 -3.923 16.800 1.00 61.56 190 VAL A C 1
ATOM 1467 O O . VAL A 1 190 ? -15.044 -4.711 17.572 1.00 61.56 190 VAL A O 1
ATOM 1470 N N . TRP A 1 191 ? -15.951 -4.270 15.565 1.00 54.53 191 TRP A N 1
ATOM 1471 C CA . TRP A 1 191 ? -16.009 -5.659 15.089 1.00 54.53 191 TRP A CA 1
ATOM 1472 C C . TRP A 1 191 ? -14.722 -6.481 15.268 1.00 54.53 191 TRP A C 1
ATOM 1474 O O . TRP A 1 191 ? -14.792 -7.580 15.806 1.00 54.53 191 TRP A O 1
ATOM 1484 N N . GLU A 1 192 ? -13.551 -5.959 14.886 1.00 60.53 192 GLU A N 1
ATOM 1485 C CA . GLU A 1 192 ? -12.279 -6.716 14.953 1.00 60.53 192 GLU A CA 1
ATOM 1486 C C . GLU A 1 192 ? -11.416 -6.381 16.177 1.00 60.53 192 GLU A C 1
ATOM 1488 O O . GLU A 1 192 ? -10.446 -7.082 16.458 1.00 60.53 192 GLU A O 1
ATOM 1493 N N . ARG A 1 193 ? -11.761 -5.334 16.941 1.00 63.38 193 ARG A N 1
ATOM 1494 C CA . ARG A 1 193 ? -11.002 -4.939 18.141 1.00 63.38 193 ARG A CA 1
ATOM 1495 C C . ARG A 1 193 ? -10.795 -6.080 19.143 1.00 63.38 193 ARG A C 1
ATOM 1497 O O . ARG A 1 193 ? -9.649 -6.305 19.498 1.00 63.38 193 ARG A O 1
ATOM 1504 N N . PRO A 1 194 ? -11.824 -6.833 19.578 1.00 66.12 194 PRO A N 1
ATOM 1505 C CA . PRO A 1 194 ? -11.629 -7.842 20.618 1.00 66.12 194 PRO A CA 1
ATOM 1506 C C . PRO A 1 194 ? -10.754 -9.019 20.166 1.00 66.12 194 PRO A C 1
ATOM 1508 O O . PRO A 1 194 ? -10.072 -9.616 20.993 1.00 66.12 194 PRO A O 1
ATOM 1511 N N . GLU A 1 195 ? -10.748 -9.350 18.872 1.00 66.12 195 GLU A N 1
ATOM 1512 C CA . GLU A 1 195 ? -9.875 -10.395 18.327 1.00 66.12 195 GLU A CA 1
ATOM 1513 C C . GLU A 1 195 ? -8.421 -9.910 18.222 1.00 66.12 195 GLU A C 1
ATOM 1515 O O . GLU A 1 195 ? -7.497 -10.635 18.594 1.00 66.12 195 GLU A O 1
ATOM 1520 N N . ILE A 1 196 ? -8.219 -8.662 17.790 1.00 68.44 196 ILE A N 1
ATOM 1521 C CA . ILE A 1 196 ? -6.898 -8.027 17.713 1.00 68.44 196 ILE A CA 1
ATOM 1522 C C . ILE A 1 196 ? -6.313 -7.818 19.114 1.00 68.44 196 ILE A C 1
ATOM 1524 O O . ILE A 1 196 ? -5.173 -8.205 19.349 1.00 68.44 196 ILE A O 1
ATOM 1528 N N . ASP A 1 197 ? -7.095 -7.287 20.054 1.00 71.56 197 ASP A N 1
ATOM 1529 C CA . ASP A 1 197 ? -6.675 -7.048 21.439 1.00 71.56 197 ASP A CA 1
ATOM 1530 C C . ASP A 1 197 ? -6.302 -8.374 22.133 1.00 71.56 197 ASP A C 1
ATOM 1532 O O . ASP A 1 197 ? -5.298 -8.452 22.840 1.00 71.56 197 ASP A O 1
ATOM 1536 N N . ALA A 1 198 ? -7.059 -9.453 21.884 1.00 73.38 198 ALA A N 1
ATOM 1537 C CA . ALA A 1 198 ? -6.725 -10.788 22.381 1.00 73.38 198 ALA A CA 1
ATOM 1538 C C . ALA A 1 198 ? -5.432 -11.334 21.754 1.00 73.38 198 ALA A C 1
ATOM 1540 O O . ALA A 1 198 ? -4.608 -11.934 22.445 1.00 73.38 198 ALA A O 1
ATOM 1541 N N . TYR A 1 199 ? -5.224 -11.135 20.451 1.00 70.62 199 TYR A N 1
ATOM 1542 C CA . TYR A 1 199 ? -3.983 -11.523 19.784 1.00 70.62 199 TYR A CA 1
ATOM 1543 C C . TYR A 1 199 ? -2.773 -10.732 20.311 1.00 70.62 199 TYR A C 1
ATOM 1545 O O . TYR A 1 199 ? -1.723 -11.320 20.565 1.00 70.62 199 TYR A O 1
ATOM 1553 N N . GLU A 1 200 ? -2.912 -9.423 20.527 1.00 69.12 200 GLU A N 1
ATOM 1554 C CA . GLU A 1 200 ? -1.855 -8.570 21.080 1.00 69.12 200 GLU A CA 1
ATOM 1555 C C . GLU A 1 200 ? -1.503 -8.946 22.524 1.00 69.12 200 GLU A C 1
ATOM 1557 O O . GLU A 1 200 ? -0.317 -9.076 22.831 1.00 69.12 200 GLU A O 1
ATOM 1562 N N . ALA A 1 201 ? -2.496 -9.231 23.372 1.00 74.38 201 ALA A N 1
ATOM 1563 C CA . ALA A 1 201 ? -2.269 -9.714 24.736 1.00 74.38 201 ALA A CA 1
ATOM 1564 C C . ALA A 1 201 ? -1.438 -11.011 24.759 1.00 74.38 201 ALA A C 1
ATOM 1566 O O . ALA A 1 201 ? -0.478 -11.124 25.522 1.00 74.38 201 ALA A O 1
ATOM 1567 N N . ASN A 1 202 ? -1.729 -11.951 23.851 1.00 73.81 202 ASN A N 1
ATOM 1568 C CA . ASN A 1 202 ? -0.954 -13.189 23.713 1.00 73.81 202 ASN A CA 1
ATOM 1569 C C . ASN A 1 202 ? 0.504 -12.934 23.266 1.00 73.81 202 ASN A C 1
ATOM 1571 O O . ASN A 1 202 ? 1.410 -13.675 23.646 1.00 73.81 202 ASN A O 1
ATOM 1575 N N . LEU A 1 203 ? 0.762 -11.893 22.464 1.00 68.69 203 LEU A N 1
ATOM 1576 C CA . LEU A 1 203 ? 2.121 -11.529 22.042 1.00 68.69 203 LEU A CA 1
ATOM 1577 C C . LEU A 1 203 ? 2.923 -10.820 23.142 1.00 68.69 203 LEU A C 1
ATOM 1579 O O . LEU A 1 203 ? 4.152 -10.937 23.177 1.00 68.69 203 LEU A O 1
ATOM 1583 N N . GLU A 1 204 ? 2.269 -10.048 24.009 1.00 65.44 204 GLU A N 1
ATOM 1584 C CA . GLU A 1 204 ? 2.926 -9.404 25.151 1.00 65.44 204 GLU A CA 1
ATOM 1585 C C . GLU A 1 204 ? 3.361 -10.428 26.205 1.00 65.44 204 GLU A C 1
ATOM 1587 O O . GLU A 1 204 ? 4.492 -10.346 26.701 1.00 65.44 204 GLU A O 1
ATOM 1592 N N . GLU A 1 205 ? 2.530 -11.442 26.467 1.00 63.12 205 GLU A N 1
ATOM 1593 C CA . GLU A 1 205 ? 2.896 -12.582 27.314 1.00 63.12 205 GLU A CA 1
ATOM 1594 C C . GLU A 1 205 ? 4.152 -13.293 26.779 1.00 63.12 205 GLU A C 1
ATOM 1596 O O . GLU A 1 205 ? 5.122 -13.472 27.523 1.00 63.12 205 GLU A O 1
ATOM 1601 N N . ASP A 1 206 ? 4.208 -13.594 25.477 1.00 63.72 206 ASP A N 1
ATOM 1602 C CA . ASP A 1 206 ? 5.357 -14.268 24.855 1.00 63.72 206 ASP A CA 1
ATOM 1603 C C . ASP A 1 206 ? 6.637 -13.409 24.876 1.00 63.72 206 ASP A C 1
ATOM 1605 O O . ASP A 1 206 ? 7.714 -13.893 25.225 1.00 63.72 206 ASP A O 1
ATOM 1609 N N . LYS A 1 207 ? 6.551 -12.095 24.612 1.00 60.66 207 LYS A N 1
ATOM 1610 C CA . LYS A 1 207 ? 7.717 -11.191 24.721 1.00 60.66 207 LYS A CA 1
ATOM 1611 C C . LYS A 1 207 ? 8.268 -11.129 26.141 1.00 60.66 207 LYS A C 1
ATOM 1613 O O . LYS A 1 207 ? 9.487 -11.125 26.311 1.00 60.66 207 LYS A O 1
ATOM 1618 N N . SER A 1 208 ? 7.404 -11.068 27.154 1.00 61.97 208 SER A N 1
ATOM 1619 C CA . SER A 1 208 ? 7.833 -11.052 28.558 1.00 61.97 208 SER A CA 1
ATOM 1620 C C . SER A 1 208 ? 8.494 -12.378 28.969 1.00 61.97 208 SER A C 1
ATOM 1622 O O . SER A 1 208 ? 9.521 -12.377 29.657 1.00 61.97 208 SER A O 1
ATOM 1624 N N . SER A 1 209 ? 7.986 -13.503 28.455 1.00 70.00 209 SER A N 1
ATOM 1625 C CA . SER A 1 209 ? 8.566 -14.842 28.602 1.00 70.00 209 SER A CA 1
ATOM 1626 C C . SER A 1 209 ? 9.935 -14.952 27.919 1.00 70.00 209 SER A C 1
ATOM 1628 O O . SER A 1 209 ? 10.907 -15.393 28.528 1.00 70.00 209 SER A O 1
ATOM 1630 N N . LEU A 1 210 ? 10.077 -14.450 26.691 1.00 72.19 210 LEU A N 1
ATOM 1631 C CA . LEU A 1 210 ? 11.349 -14.452 25.965 1.00 72.19 210 LEU A CA 1
ATOM 1632 C C . LEU A 1 210 ? 12.387 -13.519 26.595 1.00 72.19 210 LEU A C 1
ATOM 1634 O O . LEU A 1 210 ? 13.547 -13.902 26.730 1.00 72.19 210 LEU A O 1
ATOM 1638 N N . LEU A 1 211 ? 11.998 -12.311 27.011 1.00 73.19 211 LEU A N 1
ATOM 1639 C CA . LEU A 1 211 ? 12.907 -11.371 27.673 1.00 73.19 211 LEU A CA 1
ATOM 1640 C C . LEU A 1 211 ? 13.371 -11.893 29.036 1.00 73.19 211 LEU A C 1
ATOM 1642 O O . LEU A 1 211 ? 14.542 -11.732 29.376 1.00 73.19 211 LEU A O 1
ATOM 1646 N N . SER A 1 212 ? 12.495 -12.556 29.793 1.00 73.50 212 SER A N 1
ATOM 1647 C CA . SER A 1 212 ? 12.871 -13.201 31.055 1.00 73.50 212 SER A CA 1
ATOM 1648 C C . SER A 1 212 ? 13.719 -14.458 30.837 1.00 73.50 212 SER A C 1
ATOM 1650 O O . SER A 1 212 ? 14.692 -14.654 31.561 1.00 73.50 212 SER A O 1
ATOM 1652 N N . ALA A 1 213 ? 13.450 -15.259 29.802 1.00 73.62 213 ALA A N 1
ATOM 1653 C CA . ALA A 1 213 ? 14.274 -16.406 29.423 1.00 73.62 213 ALA A CA 1
ATOM 1654 C C . ALA A 1 213 ? 15.679 -15.983 28.964 1.00 73.62 213 ALA A C 1
ATOM 1656 O O . ALA A 1 213 ? 16.672 -16.548 29.415 1.00 73.62 213 ALA A O 1
ATOM 1657 N N . VAL A 1 214 ? 15.784 -14.949 28.126 1.00 74.62 214 VAL A N 1
ATOM 1658 C CA . VAL A 1 214 ? 17.065 -14.379 27.675 1.00 74.62 214 VAL A CA 1
ATOM 1659 C C . VAL A 1 214 ? 17.790 -13.684 28.828 1.00 74.62 214 VAL A C 1
ATOM 1661 O O . VAL A 1 214 ? 18.999 -13.843 28.970 1.00 74.62 214 VAL A O 1
ATOM 1664 N N . GLY A 1 215 ? 17.068 -12.971 29.695 1.00 77.31 215 GLY A N 1
ATOM 1665 C CA . GLY A 1 215 ? 17.618 -12.374 30.913 1.00 77.31 215 GLY A CA 1
ATOM 1666 C C . GLY A 1 215 ? 18.184 -13.425 31.870 1.00 77.31 215 GLY A C 1
ATOM 1667 O O . GLY A 1 215 ? 19.307 -13.278 32.351 1.00 77.31 215 GLY A O 1
ATOM 1668 N N . ASN A 1 216 ? 17.471 -14.533 32.066 1.00 77.00 216 ASN A N 1
ATOM 1669 C CA . ASN A 1 216 ? 17.956 -15.682 32.827 1.00 77.00 216 ASN A CA 1
ATOM 1670 C C . ASN A 1 216 ? 19.137 -16.374 32.136 1.00 77.00 216 ASN A C 1
ATOM 1672 O O . ASN A 1 216 ? 20.029 -16.846 32.822 1.00 77.00 216 ASN A O 1
ATOM 1676 N N . MET A 1 217 ? 19.205 -16.396 30.806 1.00 68.75 217 MET A N 1
ATOM 1677 C CA . MET A 1 217 ? 20.332 -16.988 30.076 1.00 68.75 217 MET A CA 1
ATOM 1678 C C . MET A 1 217 ? 21.596 -16.107 30.100 1.00 68.75 217 MET A C 1
ATOM 1680 O O . MET A 1 217 ? 22.706 -16.633 30.098 1.00 68.75 217 MET A O 1
ATOM 1684 N N . LEU A 1 218 ? 21.440 -14.778 30.128 1.00 71.75 218 LEU A N 1
ATOM 1685 C CA . LEU A 1 218 ? 22.543 -13.807 30.118 1.00 71.75 218 LEU A CA 1
ATOM 1686 C C . LEU A 1 218 ? 23.054 -13.446 31.520 1.00 71.75 218 LEU A C 1
ATOM 1688 O O . LEU A 1 218 ? 24.251 -13.227 31.690 1.00 71.75 218 LEU A O 1
ATOM 1692 N N . PHE A 1 219 ? 22.167 -13.377 32.517 1.00 71.75 219 PHE A N 1
ATOM 1693 C CA . PHE A 1 219 ? 22.491 -12.927 33.879 1.00 71.75 219 PHE A CA 1
ATOM 1694 C C . PHE A 1 219 ? 22.225 -13.988 34.955 1.00 71.75 219 PHE A C 1
ATOM 1696 O O . PHE A 1 219 ? 22.788 -13.917 36.048 1.00 71.75 219 PHE A O 1
ATOM 1703 N N . GLY A 1 220 ? 21.400 -14.992 34.658 1.00 53.72 220 GLY A N 1
ATOM 1704 C CA . GLY A 1 220 ? 21.162 -16.139 35.525 1.00 53.72 220 GLY A CA 1
ATOM 1705 C C . GLY A 1 220 ? 22.191 -17.229 35.254 1.00 53.72 220 GLY A C 1
ATOM 1706 O O . GLY A 1 220 ? 21.964 -18.143 34.466 1.00 53.72 220 GLY A O 1
ATOM 1707 N N . GLY A 1 221 ? 23.336 -17.165 35.936 1.00 47.91 221 GLY A N 1
ATOM 1708 C CA . GLY A 1 221 ? 24.234 -18.314 36.019 1.00 47.91 221 GLY A CA 1
ATOM 1709 C C . GLY A 1 221 ? 23.422 -19.563 36.368 1.00 47.91 221 GLY A C 1
ATOM 1710 O O . GLY A 1 221 ? 22.724 -19.567 37.380 1.00 47.91 221 GLY A O 1
ATOM 1711 N N . CYS A 1 222 ? 23.479 -20.564 35.484 1.00 48.25 222 CYS A N 1
ATOM 1712 C 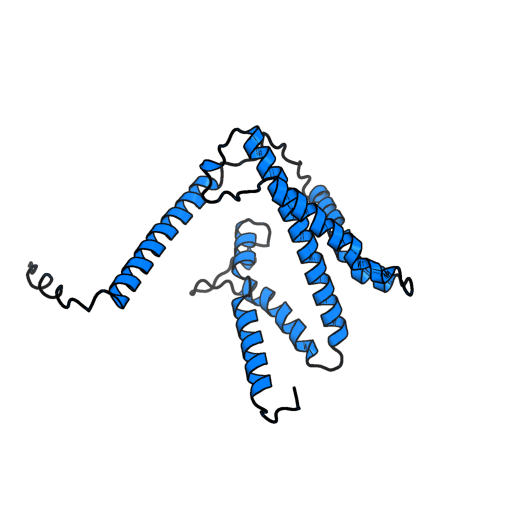CA . CYS A 1 222 ? 22.766 -21.837 35.547 1.00 48.25 222 CYS A CA 1
ATOM 1713 C C . CYS A 1 222 ? 22.689 -22.362 36.991 1.00 48.25 222 CYS A C 1
ATOM 1715 O O . CYS A 1 222 ? 23.620 -23.006 37.485 1.00 48.25 222 CYS A O 1
ATOM 1717 N N . LYS A 1 223 ? 21.586 -22.073 37.695 1.00 45.22 223 LYS A N 1
ATOM 1718 C CA . LYS A 1 223 ? 21.285 -22.716 38.972 1.00 45.22 223 LYS A CA 1
ATOM 1719 C C . LYS A 1 223 ? 20.767 -24.104 38.643 1.00 45.22 223 LYS A C 1
ATOM 1721 O O . LYS A 1 223 ? 19.583 -24.339 38.447 1.00 45.22 223 LYS A O 1
ATOM 1726 N N . LYS A 1 224 ? 21.728 -25.015 38.547 1.00 44.03 224 LYS A N 1
ATOM 1727 C CA . LYS A 1 224 ? 21.548 -26.459 38.542 1.00 44.03 224 LYS A CA 1
ATOM 1728 C C . LYS A 1 224 ? 20.878 -26.849 39.861 1.00 44.03 224 LYS A C 1
ATOM 1730 O O . LYS A 1 224 ? 21.552 -26.987 40.878 1.00 44.03 224 LYS A O 1
ATOM 1735 N N . GLY A 1 225 ? 19.556 -26.940 39.867 1.00 42.88 225 GLY A N 1
ATOM 1736 C CA . GLY A 1 225 ? 18.832 -27.240 41.092 1.00 42.88 225 GLY A CA 1
ATOM 1737 C C . GLY A 1 225 ? 17.330 -27.301 40.913 1.00 42.88 225 GLY A C 1
ATOM 1738 O O . GLY A 1 225 ? 16.663 -26.594 41.635 1.00 42.88 225 GLY A O 1
ATOM 1739 N N . ASP A 1 226 ? 16.838 -28.122 39.982 1.00 41.25 226 ASP A N 1
ATOM 1740 C CA . ASP A 1 226 ? 15.434 -28.580 39.956 1.00 41.25 226 ASP A CA 1
ATOM 1741 C C . ASP A 1 226 ? 15.325 -30.003 39.360 1.00 41.25 226 ASP A C 1
ATOM 1743 O O . ASP A 1 226 ? 14.367 -30.366 38.684 1.00 41.25 226 ASP A O 1
ATOM 1747 N N . GLU A 1 227 ? 16.336 -30.845 39.608 1.00 41.09 227 GLU A N 1
ATOM 1748 C CA . GLU A 1 227 ? 16.316 -32.277 39.248 1.00 41.09 227 GLU A CA 1
ATOM 1749 C C . GLU A 1 227 ? 16.111 -33.185 40.474 1.00 41.09 227 GLU A C 1
ATOM 1751 O O . GLU A 1 227 ? 16.280 -34.394 40.394 1.00 41.09 227 GLU A O 1
ATOM 1756 N N . LYS A 1 228 ? 15.727 -32.618 41.629 1.00 37.97 228 LYS A N 1
ATOM 1757 C CA . LYS A 1 228 ? 15.482 -33.387 42.864 1.00 37.97 228 LYS A CA 1
ATOM 1758 C C . LYS A 1 228 ? 14.013 -33.556 43.253 1.00 37.97 228 LYS A C 1
ATOM 1760 O O . LYS A 1 228 ? 13.717 -34.421 44.070 1.00 37.97 228 LYS A O 1
ATOM 1765 N N . ASP A 1 229 ? 13.099 -32.838 42.602 1.00 41.44 229 ASP A N 1
ATOM 1766 C CA . ASP A 1 229 ? 11.669 -32.885 42.947 1.00 41.44 229 ASP A CA 1
ATOM 1767 C C . ASP A 1 229 ? 10.839 -33.795 42.025 1.00 41.44 229 ASP A C 1
ATOM 1769 O O . ASP A 1 229 ? 9.648 -33.989 42.254 1.00 41.44 229 ASP A O 1
ATOM 1773 N N . ARG A 1 230 ? 11.461 -34.421 41.011 1.00 41.00 230 ARG A N 1
ATOM 1774 C CA . ARG A 1 230 ? 10.807 -35.442 40.165 1.00 41.00 230 ARG A CA 1
ATOM 1775 C C . ARG A 1 230 ? 10.991 -36.882 40.645 1.00 41.00 230 ARG A C 1
ATOM 1777 O O . ARG A 1 230 ? 10.253 -37.746 40.189 1.00 41.00 230 ARG A O 1
ATOM 1784 N N . GLU A 1 231 ? 11.915 -37.151 41.569 1.00 42.81 231 GLU A N 1
ATOM 1785 C CA . GLU A 1 231 ? 12.136 -38.511 42.097 1.00 42.81 231 GLU A CA 1
ATOM 1786 C C . GLU A 1 231 ? 11.369 -38.801 43.401 1.00 42.81 231 GLU A C 1
ATOM 1788 O O . GLU A 1 231 ? 11.265 -39.957 43.803 1.00 42.81 231 GLU A O 1
ATOM 1793 N N . SER A 1 232 ? 10.780 -37.792 44.056 1.00 43.91 232 SER A N 1
ATOM 1794 C CA . SER A 1 232 ? 10.036 -37.969 45.317 1.00 43.91 232 SER A CA 1
ATOM 1795 C C . SER A 1 232 ? 8.521 -38.148 45.146 1.00 43.91 232 SER A C 1
ATOM 1797 O O . SER A 1 232 ? 7.833 -38.457 46.117 1.00 43.91 232 SER A O 1
ATOM 1799 N N . GLN A 1 233 ? 7.995 -38.025 43.923 1.00 39.59 233 GLN A N 1
ATOM 1800 C CA . GLN A 1 233 ? 6.603 -38.355 43.595 1.00 39.59 233 GLN A CA 1
ATOM 1801 C C . GLN A 1 233 ? 6.520 -39.641 42.771 1.00 39.59 233 GLN A C 1
ATOM 1803 O O . GLN A 1 233 ? 5.973 -39.678 41.673 1.00 39.59 233 GLN A O 1
ATOM 1808 N N . GLY A 1 234 ? 7.072 -40.719 43.326 1.00 39.91 234 GLY A N 1
ATOM 1809 C CA . GLY A 1 234 ? 6.648 -42.062 42.962 1.00 39.91 234 GLY A CA 1
ATOM 1810 C C . GLY A 1 234 ? 5.313 -42.367 43.629 1.00 39.91 234 GLY A C 1
ATOM 1811 O O . GLY A 1 234 ? 5.263 -42.401 44.852 1.00 39.91 234 GLY A O 1
ATOM 1812 N N . TRP A 1 235 ? 4.274 -42.609 42.834 1.00 33.06 235 TRP A N 1
ATOM 1813 C CA . TRP A 1 235 ? 3.152 -43.493 43.165 1.00 33.06 235 TRP A CA 1
ATOM 1814 C C . TRP A 1 235 ? 2.890 -44.326 41.896 1.00 33.06 235 TRP A C 1
ATOM 1816 O O . TRP A 1 235 ? 2.809 -43.761 40.807 1.00 33.06 235 TRP A O 1
ATOM 1826 N N . SER A 1 236 ? 3.089 -45.647 41.945 1.00 38.94 236 SER A N 1
ATOM 1827 C CA . SER A 1 236 ? 2.147 -46.642 42.498 1.00 38.94 236 SER A CA 1
ATOM 1828 C C . SER A 1 236 ? 0.950 -46.837 41.578 1.00 38.94 236 SER A C 1
ATOM 1830 O O . SER A 1 236 ? 0.165 -45.875 41.443 1.00 38.94 236 SER A O 1
#

Sequence (236 aa):
MTNLGVGVLPHLVNALILSSVFAAGNTRNLYGLALDGYIPKVMTRCTKSGVPIYCLGVTLIFPCLLLLQLSNSGATVLDWLVNILTSGGLVNFIVMCIVYLRFHKACEAQGVDRTTLPYRAWFQPYSAWIALCMFCSIAICSGYTTFIGDFSAATFFTRYTMVLFAPVSYCGWKLIKRTRIIPAKEADLVWERPEIDAYEANLEEDKSSLLSAVGNMLFGGCKKGDEKDRESQGWS

Secondary structure (DSSP, 8-state):
--TT--TTHHHHHHHHHHHHHHHT--HHHHHHHHHTTSS-GGGG-B-TTS-BHHHHHHHHHHHHHHHGGGSTT-HHHHHHHHHHHHHHHHHHHHHHHHHHHHHHHHHHHHT--GGGSS---TTTTHHHHHHHHHHHHHHHHHTGGGTSS---HHHHHHHHHHHHHHHHHHHHHHHHH------TTT--SSSSHHHHHHHHHHHHHHHHHHHHHHHHHHHS------SSSSSS----

Organism: NCBI:txid2664923

pLDDT: mean 71.45, std 11.5, range [33.06, 91.19]

Foldseek 3Di:
DPPPPPPCVVVVVVVVVVVVLLVVLPLVVVCVCCVVVVDPVLQVDADPVRGRVVSSVVSVVVVVLVVCVVDPPSPVVVVLVVLLVVLLVLLVQLVVLVVVVLLVLLCVLQVPDPVPDPDDDPDPPVVSVVSNVVSVVCLVVVLVVCVPDDVDPVSVCSNCVSVVVSVVVVVVCCVVVVDDPDHSPRPDPDVCVVVVVVVVVVVVVVVVVVVVVVCCVVPVDPPPPDPPVVVVPDDD

Radius of gyration: 25.91 Å; chains: 1; bounding box: 62×66×72 Å

InterPro domains:
  IPR004841 Amino acid permease/SLC12A domain [PF00324] (2-181)
  IPR050524 Amino-acid permease-like [PTHR43341] (2-206)